Protein AF-A0A7D9LA83-F1 (afdb_monomer)

Solvent-accessible surface area (backbone atoms only — not comparable to full-atom values): 13589 Å² total; per-residue (Å²): 80,42,75,30,63,43,40,65,76,37,97,81,58,60,58,58,93,47,40,78,78,46,32,39,84,40,28,39,37,42,52,58,63,91,78,72,51,67,77,80,53,77,43,28,36,13,56,70,40,69,44,82,45,68,38,54,46,66,49,71,50,39,75,82,77,44,84,85,58,89,52,31,37,54,37,34,37,42,30,26,75,34,57,40,68,34,49,62,70,65,32,64,67,51,48,49,58,88,60,97,76,34,72,48,53,68,69,58,38,68,75,40,44,86,69,35,75,70,45,46,76,75,43,85,69,47,26,67,40,61,41,47,39,71,44,72,33,94,61,39,76,50,31,25,44,58,38,26,34,42,78,40,30,36,51,51,90,85,35,38,80,76,36,69,48,75,45,73,43,82,34,50,30,54,82,80,43,75,45,72,47,81,44,66,25,40,73,37,29,32,67,74,54,79,73,64,56,60,55,54,55,73,74,46,73,65,67,66,64,60,65,67,74,55,89,80,65,89,75,86,74,82,78,76,77,82,79,77,77,84,79,131

Structure (mmCIF, N/CA/C/O backbone):
data_AF-A0A7D9LA83-F1
#
_entry.id   AF-A0A7D9LA83-F1
#
loop_
_atom_site.group_PDB
_atom_site.id
_atom_site.type_symbol
_atom_site.label_atom_id
_atom_site.label_alt_id
_atom_site.label_comp_id
_atom_site.label_asym_id
_atom_site.label_entity_id
_atom_site.label_seq_id
_atom_site.pdbx_PDB_ins_code
_atom_site.Cartn_x
_atom_site.Cartn_y
_atom_site.Cartn_z
_atom_site.occupancy
_atom_site.B_iso_or_equiv
_atom_site.auth_seq_id
_atom_site.auth_comp_id
_atom_site.auth_asym_id
_atom_site.auth_atom_id
_atom_site.pdbx_PDB_model_num
ATOM 1 N N . PRO A 1 1 ? -2.067 -8.041 -10.773 1.00 93.69 1 PRO A N 1
ATOM 2 C CA . PRO A 1 1 ? -2.034 -7.400 -9.431 1.00 93.69 1 PRO A CA 1
ATOM 3 C C . PRO A 1 1 ? -0.966 -8.048 -8.547 1.00 93.69 1 PRO A C 1
ATOM 5 O O . PRO A 1 1 ? -0.610 -9.196 -8.790 1.00 93.69 1 PRO A O 1
ATOM 8 N N . GLN A 1 2 ? -0.420 -7.326 -7.576 1.00 95.12 2 GLN A N 1
ATOM 9 C CA . GLN A 1 2 ? 0.586 -7.814 -6.636 1.00 95.12 2 GLN A CA 1
ATOM 10 C C . GLN A 1 2 ? 0.167 -7.447 -5.215 1.00 95.12 2 GLN A C 1
ATOM 12 O O . GLN A 1 2 ? -0.388 -6.368 -5.011 1.00 95.12 2 GLN A O 1
ATOM 17 N N . ARG A 1 3 ? 0.438 -8.333 -4.254 1.00 95.25 3 ARG A N 1
ATOM 18 C CA . ARG A 1 3 ? 0.142 -8.086 -2.841 1.00 95.25 3 ARG A CA 1
ATOM 19 C C . ARG A 1 3 ? 0.993 -6.934 -2.306 1.00 95.25 3 ARG A C 1
ATOM 21 O O . ARG A 1 3 ? 2.205 -6.921 -2.526 1.00 95.25 3 ARG A O 1
ATOM 28 N N . GLU A 1 4 ? 0.358 -6.023 -1.586 1.00 93.56 4 GLU A N 1
ATOM 29 C CA . GLU A 1 4 ? 0.959 -4.882 -0.902 1.00 93.56 4 GLU A CA 1
ATOM 30 C C . GLU A 1 4 ? 0.238 -4.660 0.431 1.00 93.56 4 GLU A C 1
ATOM 32 O O . GLU A 1 4 ? -0.978 -4.834 0.520 1.00 93.56 4 GLU A O 1
ATOM 37 N N . VAL A 1 5 ? 0.983 -4.272 1.464 1.00 92.50 5 VAL A N 1
ATOM 38 C CA . VAL A 1 5 ? 0.380 -3.810 2.718 1.00 92.50 5 VAL A CA 1
ATOM 39 C C . VAL A 1 5 ? 0.220 -2.299 2.681 1.00 92.50 5 VAL A C 1
ATOM 41 O O . VAL A 1 5 ? 1.163 -1.586 2.336 1.00 92.50 5 VAL A O 1
ATOM 44 N N . VAL A 1 6 ? -0.968 -1.818 3.046 1.00 91.94 6 VAL A N 1
ATOM 45 C CA . VAL A 1 6 ? -1.324 -0.392 3.026 1.00 91.94 6 VAL A CA 1
ATOM 46 C C . VAL A 1 6 ? -1.946 0.046 4.347 1.00 91.94 6 VAL A C 1
ATOM 48 O O . VAL A 1 6 ? -2.556 -0.760 5.051 1.00 91.94 6 VAL A O 1
ATOM 51 N N . SER A 1 7 ? -1.810 1.333 4.670 1.00 91.44 7 SER A N 1
ATOM 52 C CA . SER A 1 7 ? -2.637 1.991 5.687 1.00 91.44 7 SER A CA 1
ATOM 53 C C . SER A 1 7 ? -4.043 2.202 5.141 1.00 91.44 7 SER A C 1
ATOM 55 O O . SER A 1 7 ? -4.201 2.441 3.949 1.00 91.44 7 SER A O 1
ATOM 57 N N . ILE A 1 8 ? -5.069 2.149 5.990 1.00 91.31 8 ILE A N 1
ATOM 58 C CA . ILE A 1 8 ? -6.439 2.490 5.563 1.00 91.31 8 ILE A CA 1
ATOM 59 C C . ILE A 1 8 ? -6.652 4.005 5.400 1.00 91.31 8 ILE A C 1
ATOM 61 O O . ILE A 1 8 ? -7.669 4.416 4.843 1.00 91.31 8 ILE A O 1
ATOM 65 N N . TYR A 1 9 ? -5.733 4.823 5.928 1.00 85.94 9 TYR A N 1
ATOM 66 C CA . TYR A 1 9 ? -5.876 6.279 5.999 1.00 85.94 9 TYR A CA 1
ATOM 67 C C . TYR A 1 9 ? -5.324 6.981 4.753 1.00 85.94 9 TYR A C 1
ATOM 69 O O . TYR A 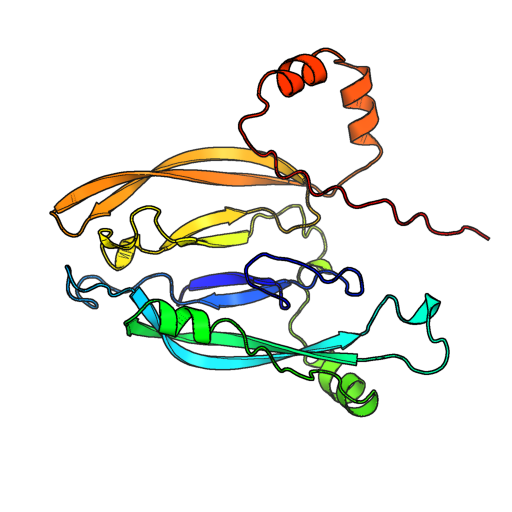1 9 ? -5.998 7.842 4.193 1.00 85.94 9 TYR A O 1
ATOM 77 N N . ASP A 1 10 ? -4.115 6.613 4.321 1.00 83.69 10 ASP A N 1
ATOM 78 C CA . ASP A 1 10 ? -3.462 7.124 3.113 1.00 83.69 10 ASP A CA 1
ATOM 79 C C . ASP A 1 10 ? -2.264 6.252 2.679 1.00 83.69 10 ASP A C 1
ATOM 81 O O . ASP A 1 10 ? -1.839 5.341 3.388 1.00 83.69 10 ASP A O 1
ATOM 85 N N . ASP A 1 11 ? -1.657 6.558 1.527 1.00 74.94 11 ASP A N 1
ATOM 86 C CA . ASP A 1 11 ? -0.465 5.843 1.027 1.00 74.94 11 ASP A CA 1
ATOM 87 C C . ASP A 1 11 ? 0.847 6.163 1.755 1.00 74.94 11 ASP A C 1
ATOM 89 O O . ASP A 1 11 ? 1.859 5.477 1.551 1.00 74.94 11 ASP A O 1
ATOM 93 N N . HIS A 1 12 ? 0.852 7.206 2.581 1.00 73.25 12 HIS A N 1
ATOM 94 C CA . HIS A 1 12 ? 2.022 7.681 3.314 1.00 73.25 12 HIS A CA 1
ATOM 95 C C . HIS A 1 12 ? 2.114 7.082 4.715 1.00 73.25 12 HIS A C 1
ATOM 97 O O . HIS A 1 12 ? 3.082 7.358 5.423 1.00 73.25 12 HIS A O 1
ATOM 103 N N . PHE A 1 13 ? 1.149 6.235 5.085 1.00 66.31 13 PHE A N 1
ATOM 104 C CA . PHE A 1 13 ? 1.031 5.637 6.406 1.00 66.31 13 PHE A CA 1
ATOM 105 C C . PHE A 1 13 ? 0.828 6.697 7.495 1.00 66.31 13 PHE A C 1
ATOM 107 O O . PHE A 1 13 ? 1.096 6.435 8.671 1.00 66.31 13 PHE A O 1
ATOM 114 N N . ALA A 1 14 ? 0.330 7.884 7.129 1.00 70.25 14 ALA A N 1
ATOM 115 C CA . ALA A 1 14 ? -0.026 8.873 8.125 1.00 70.25 14 ALA A CA 1
ATOM 116 C C . ALA A 1 14 ? -1.237 8.336 8.887 1.00 70.25 14 ALA A C 1
ATOM 118 O O . ALA A 1 14 ? -2.292 8.043 8.326 1.00 70.25 14 ALA A O 1
ATOM 119 N N . THR A 1 15 ? -1.056 8.151 10.187 1.00 71.75 15 THR A N 1
ATOM 120 C CA . THR A 1 15 ? -2.153 7.831 11.088 1.00 71.75 15 THR A CA 1
ATOM 121 C C . THR A 1 15 ? -2.589 9.138 11.720 1.00 71.75 15 THR A C 1
ATOM 123 O O . THR A 1 15 ? -1.760 9.866 12.270 1.00 71.75 15 THR A O 1
ATOM 126 N N . LEU A 1 16 ? -3.876 9.468 11.608 1.00 76.38 16 LEU A N 1
ATOM 127 C CA . LEU A 1 16 ? -4.417 10.626 12.312 1.00 76.38 16 LEU A CA 1
ATOM 128 C C . LEU A 1 16 ? -4.166 10.441 13.818 1.00 76.38 16 LEU A C 1
ATOM 130 O O . LEU A 1 16 ? -4.429 9.347 14.312 1.00 76.38 16 LEU A O 1
ATOM 134 N N . PRO A 1 17 ? -3.717 11.471 14.562 1.00 74.62 17 PRO A N 1
ATOM 135 C CA . PRO A 1 17 ? -3.382 11.334 15.986 1.00 74.62 17 PRO A CA 1
ATOM 136 C C . PRO A 1 17 ? -4.509 10.740 16.841 1.00 74.62 17 PRO A C 1
ATOM 138 O O . PRO A 1 17 ? -4.266 10.126 17.871 1.00 74.62 17 PRO A O 1
ATOM 141 N N . SER A 1 18 ? -5.753 10.912 16.393 1.00 74.31 18 SER A N 1
ATOM 142 C CA . SER A 1 18 ? -6.964 10.416 17.035 1.00 74.31 18 SER A CA 1
ATOM 143 C C . SER A 1 18 ? -7.319 8.960 16.723 1.00 74.31 18 SER A C 1
ATOM 145 O O . SER A 1 18 ? -8.371 8.475 17.146 1.00 74.31 18 SER A O 1
ATOM 147 N N . ARG A 1 19 ? -6.511 8.258 15.927 1.00 77.25 19 ARG A N 1
ATOM 148 C CA . ARG A 1 19 ? -6.810 6.912 15.433 1.00 77.25 19 ARG A CA 1
ATOM 149 C C . ARG A 1 19 ? -5.649 5.957 15.710 1.00 77.25 19 ARG A C 1
ATOM 151 O O . ARG A 1 19 ? -4.493 6.361 15.621 1.00 77.25 19 ARG A O 1
ATOM 158 N N . PRO A 1 20 ? -5.923 4.670 15.977 1.00 78.56 20 PRO A N 1
ATOM 159 C CA . PRO A 1 20 ? -4.872 3.665 16.033 1.00 78.56 20 PRO A CA 1
ATOM 160 C C . PRO A 1 20 ? -4.368 3.349 14.612 1.00 78.56 20 PRO A C 1
ATOM 162 O O . PRO A 1 20 ? -5.169 3.362 13.667 1.00 78.56 20 PRO A O 1
ATOM 165 N N . PRO A 1 21 ? -3.081 3.001 14.430 1.00 86.25 21 PRO A N 1
ATOM 166 C CA . PRO A 1 21 ? -2.587 2.511 13.149 1.00 86.25 21 PRO A CA 1
ATOM 167 C C . PRO A 1 21 ? -3.380 1.280 12.690 1.00 86.25 21 PRO A C 1
ATOM 169 O O . PRO A 1 21 ? -3.684 0.376 13.479 1.00 86.25 21 PRO A O 1
ATOM 172 N N . TYR A 1 22 ? -3.741 1.251 11.410 1.00 90.81 22 TYR A N 1
ATOM 173 C CA . TYR A 1 22 ? -4.535 0.170 10.839 1.00 90.81 22 TYR A CA 1
ATOM 174 C C . TYR A 1 22 ? -4.009 -0.172 9.451 1.00 90.81 22 TYR A C 1
ATOM 176 O O . TYR A 1 22 ? -4.157 0.609 8.508 1.00 90.81 22 TYR A O 1
ATOM 184 N N . PHE A 1 23 ? -3.401 -1.353 9.348 1.00 92.06 23 PHE A N 1
ATOM 185 C CA . PHE A 1 23 ? -2.792 -1.851 8.119 1.00 92.06 23 PHE A CA 1
ATOM 186 C C . PHE A 1 23 ? -3.483 -3.122 7.652 1.00 92.06 23 PHE A C 1
ATOM 188 O O . PHE A 1 23 ? -3.820 -3.980 8.469 1.00 92.06 23 PHE A O 1
ATOM 195 N N . ILE A 1 24 ? -3.676 -3.240 6.341 1.00 93.94 24 ILE A N 1
ATOM 196 C CA . ILE A 1 24 ? -4.344 -4.380 5.709 1.00 93.94 24 ILE A CA 1
ATOM 197 C C . ILE A 1 24 ? -3.555 -4.852 4.488 1.00 93.94 24 ILE A C 1
ATOM 199 O O . ILE A 1 24 ? -2.861 -4.065 3.840 1.00 93.94 24 ILE A O 1
ATOM 203 N N . GLU A 1 25 ? -3.677 -6.137 4.159 1.00 94.38 25 GLU A N 1
ATOM 204 C CA . GLU A 1 25 ? -3.188 -6.666 2.886 1.00 94.38 25 GLU A CA 1
ATOM 205 C C . GLU A 1 25 ? -4.194 -6.363 1.769 1.00 94.38 25 GLU A C 1
ATOM 207 O O . GLU A 1 25 ? -5.380 -6.669 1.886 1.00 94.38 25 GLU A O 1
ATOM 212 N N . VAL A 1 26 ? -3.714 -5.795 0.663 1.00 95.62 26 VAL A N 1
ATOM 213 C CA . VAL A 1 26 ? -4.494 -5.577 -0.563 1.00 95.62 26 VAL A CA 1
ATOM 214 C C . VAL A 1 26 ? -3.671 -5.959 -1.788 1.00 95.62 26 VAL A C 1
ATOM 216 O O . VAL A 1 26 ? -2.467 -6.208 -1.714 1.00 95.62 26 VAL A O 1
ATOM 219 N N . TYR A 1 27 ? -4.307 -5.974 -2.952 1.00 96.12 27 TYR A N 1
ATOM 220 C CA . TYR A 1 27 ? -3.635 -6.110 -4.234 1.00 96.12 27 TYR A CA 1
ATOM 221 C C . TYR A 1 27 ? -3.589 -4.770 -4.961 1.00 96.12 27 TYR A C 1
ATOM 223 O O . TYR A 1 27 ? -4.599 -4.082 -5.106 1.00 96.12 27 TYR A O 1
ATOM 231 N N . ARG A 1 28 ? -2.410 -4.414 -5.478 1.00 95.31 28 ARG A N 1
ATOM 232 C CA . ARG A 1 28 ? -2.180 -3.223 -6.305 1.00 95.31 28 ARG A CA 1
ATOM 233 C C . ARG A 1 28 ? -1.620 -3.604 -7.667 1.00 95.31 28 ARG A C 1
ATOM 235 O O . ARG A 1 28 ? -0.967 -4.632 -7.852 1.00 95.31 28 ARG A O 1
ATOM 242 N N . CYS A 1 29 ? -1.871 -2.767 -8.664 1.00 94.00 29 CYS A N 1
ATOM 243 C CA . CYS A 1 29 ? -1.230 -2.914 -9.965 1.00 94.00 29 CYS A CA 1
ATOM 244 C C . CYS A 1 29 ? 0.171 -2.318 -9.883 1.00 94.00 29 CYS A C 1
ATOM 246 O O . CYS A 1 29 ? 0.324 -1.112 -9.722 1.00 94.00 29 CYS A O 1
ATOM 248 N N . ALA A 1 30 ? 1.169 -3.198 -9.939 1.00 91.81 30 ALA A N 1
ATOM 249 C CA . ALA A 1 30 ? 2.585 -2.841 -9.896 1.00 91.81 30 ALA A CA 1
ATOM 250 C C . ALA A 1 30 ? 3.401 -3.483 -11.031 1.00 91.81 30 ALA A C 1
ATOM 252 O O . ALA A 1 30 ? 4.526 -3.076 -11.294 1.00 91.81 30 ALA A O 1
ATOM 253 N N . LYS A 1 31 ? 2.847 -4.488 -11.717 1.00 85.69 31 LYS A N 1
ATOM 254 C CA . LYS A 1 31 ? 3.486 -5.183 -12.839 1.00 85.69 31 LYS A CA 1
ATOM 255 C C . LYS A 1 31 ? 2.456 -5.494 -13.921 1.00 85.69 31 LYS A C 1
ATOM 257 O O . LYS A 1 31 ? 1.278 -5.670 -13.608 1.00 85.69 31 LYS A O 1
ATOM 262 N N . VAL A 1 32 ? 2.946 -5.588 -15.150 1.00 82.00 32 VAL A N 1
ATOM 263 C CA . VAL A 1 32 ? 2.239 -5.968 -16.383 1.00 82.00 32 VAL A CA 1
ATOM 264 C C . VAL A 1 32 ? 3.129 -6.929 -17.171 1.00 82.00 32 VAL A C 1
ATOM 266 O O . VAL A 1 32 ? 4.360 -6.881 -17.046 1.00 82.00 32 VAL A O 1
ATOM 269 N N . GLY A 1 33 ? 2.518 -7.820 -17.944 1.00 74.62 33 GLY A N 1
ATOM 270 C CA . GLY A 1 33 ? 3.208 -8.753 -18.830 1.00 74.62 33 GLY A CA 1
ATOM 271 C C . GLY A 1 33 ? 4.066 -8.042 -19.882 1.00 74.62 33 GLY A C 1
ATOM 272 O O . GLY A 1 33 ? 3.887 -6.856 -20.175 1.00 74.62 33 GLY A O 1
ATOM 273 N N . VAL A 1 34 ? 5.053 -8.759 -20.426 1.00 67.31 34 VAL A N 1
ATOM 274 C CA . VAL A 1 34 ? 5.917 -8.226 -21.494 1.00 67.31 34 VAL A CA 1
ATOM 275 C C . VAL A 1 34 ? 5.044 -7.987 -22.724 1.00 67.31 34 VAL A C 1
ATOM 277 O O . VAL A 1 34 ? 4.291 -8.868 -23.121 1.00 67.31 34 VAL A O 1
ATOM 280 N N . GLY A 1 35 ? 5.118 -6.790 -23.308 1.00 65.94 35 GLY A N 1
ATOM 281 C CA . GLY A 1 35 ? 4.329 -6.428 -24.489 1.00 65.94 35 GLY A CA 1
ATOM 282 C C . GLY A 1 35 ? 2.871 -6.036 -24.216 1.00 65.94 35 GLY A C 1
ATOM 283 O O . GLY A 1 35 ? 2.200 -5.598 -25.145 1.00 65.94 35 GLY A O 1
ATOM 284 N N . GLU A 1 36 ? 2.383 -6.115 -22.969 1.00 73.25 36 GLU A N 1
ATOM 285 C CA . GLU A 1 36 ? 1.021 -5.664 -22.626 1.00 73.25 36 GLU A CA 1
ATOM 286 C C . GLU A 1 36 ? 0.872 -4.143 -22.752 1.00 73.25 36 GLU A C 1
ATOM 288 O O . GLU A 1 36 ? -0.169 -3.645 -23.176 1.00 73.25 36 GLU A O 1
ATOM 293 N N . CYS A 1 37 ? 1.931 -3.399 -22.422 1.00 75.94 37 CYS A N 1
ATOM 294 C CA . CYS A 1 37 ? 1.989 -1.951 -22.585 1.00 75.94 37 CYS A CA 1
ATOM 295 C C . CYS A 1 37 ? 2.997 -1.592 -23.678 1.00 75.94 37 CYS A C 1
ATOM 297 O O . CYS A 1 37 ? 4.135 -2.065 -23.650 1.00 75.94 37 CYS A O 1
ATOM 299 N N . LYS A 1 38 ? 2.607 -0.713 -24.609 1.00 69.56 38 LYS A N 1
ATOM 300 C CA . LYS A 1 38 ? 3.516 -0.224 -25.653 1.00 69.56 38 LYS A CA 1
ATOM 301 C C . LYS A 1 38 ? 4.655 0.599 -25.023 1.00 69.56 38 LYS A C 1
ATOM 303 O O . LYS A 1 38 ? 4.364 1.573 -24.320 1.00 69.56 38 LYS A O 1
ATOM 308 N N . PRO A 1 39 ? 5.931 0.250 -25.275 1.00 61.31 39 PRO A N 1
ATOM 309 C CA . PRO A 1 39 ? 7.072 1.069 -24.870 1.00 61.31 39 PRO A CA 1
ATOM 310 C C . PRO A 1 39 ? 6.946 2.498 -25.420 1.00 61.31 39 PRO A C 1
ATOM 312 O O . PRO A 1 39 ? 6.414 2.707 -26.508 1.00 61.31 39 PRO A O 1
ATOM 315 N N . GLY A 1 40 ? 7.399 3.495 -24.657 1.00 60.78 40 GLY A N 1
ATOM 316 C CA . GLY A 1 40 ? 7.419 4.905 -25.080 1.00 60.78 40 GLY A CA 1
ATOM 317 C C . GLY A 1 40 ? 6.115 5.686 -24.875 1.00 60.78 40 GLY A C 1
ATOM 318 O O . GLY A 1 40 ? 6.125 6.911 -24.936 1.00 60.78 40 GLY A O 1
ATOM 319 N N . GLN A 1 41 ? 5.002 5.024 -24.553 1.00 64.88 41 GLN A N 1
ATOM 320 C CA . GLN A 1 41 ? 3.819 5.707 -24.027 1.00 64.88 41 GLN A CA 1
AT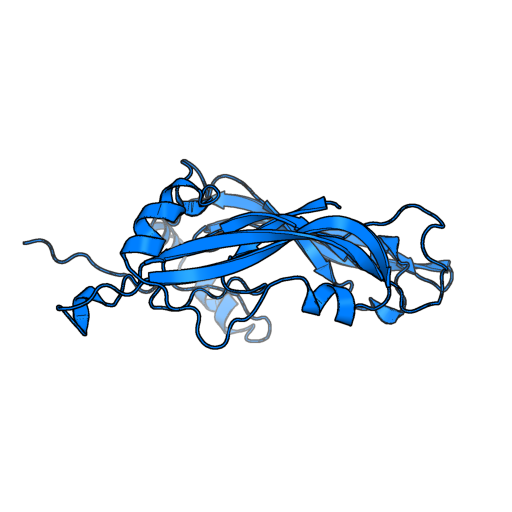OM 321 C C . GLN A 1 41 ? 3.983 5.837 -22.507 1.00 64.88 41 GLN A C 1
ATOM 323 O O . GLN A 1 41 ? 4.424 4.875 -21.875 1.00 64.88 41 GLN A O 1
ATOM 328 N N . HIS A 1 42 ? 3.641 6.987 -21.907 1.00 73.62 42 HIS A N 1
ATOM 329 C CA . HIS A 1 42 ? 3.606 7.216 -20.448 1.00 73.62 42 HIS A CA 1
ATOM 330 C C . HIS A 1 42 ? 2.554 6.318 -19.762 1.00 73.62 42 HIS A C 1
ATOM 332 O O . HIS A 1 42 ? 1.562 6.778 -19.202 1.00 73.62 42 HIS A O 1
ATOM 338 N N . THR A 1 43 ? 2.758 5.010 -19.856 1.00 86.69 43 THR A N 1
ATOM 339 C CA . THR A 1 43 ? 1.837 3.954 -19.472 1.00 86.69 43 THR A CA 1
ATOM 340 C C . THR A 1 43 ? 2.355 3.259 -18.230 1.00 86.69 43 THR A C 1
ATOM 342 O O . THR A 1 43 ? 3.552 3.012 -18.058 1.00 86.69 43 THR A O 1
ATOM 345 N N . TYR A 1 44 ? 1.415 2.971 -17.346 1.00 90.81 44 TYR A N 1
ATOM 346 C CA . TYR A 1 44 ? 1.633 2.404 -16.033 1.00 90.81 44 TYR A CA 1
ATOM 347 C C . TYR A 1 44 ? 0.730 1.181 -15.878 1.00 90.81 44 TYR A C 1
ATOM 349 O O . TYR A 1 44 ? -0.367 1.156 -16.447 1.00 90.81 44 TYR A O 1
ATOM 357 N N . PRO A 1 45 ? 1.144 0.189 -15.075 1.00 91.44 45 PRO A N 1
ATOM 358 C CA . PRO A 1 45 ? 0.227 -0.783 -14.498 1.00 91.44 45 PRO A CA 1
ATOM 359 C C . PRO A 1 45 ? -0.856 -0.061 -13.685 1.00 91.44 45 PRO A C 1
ATOM 361 O O . PRO A 1 45 ? -0.592 0.450 -12.598 1.00 91.44 45 PRO A O 1
ATOM 364 N N . VAL A 1 46 ? -2.085 -0.025 -14.189 1.00 92.25 46 VAL A N 1
ATOM 365 C CA . VAL A 1 46 ? -3.235 0.596 -13.514 1.00 92.25 46 VAL A CA 1
ATOM 366 C C . VAL A 1 46 ? -4.349 -0.432 -13.310 1.00 92.25 46 VAL A C 1
ATOM 368 O O . VAL A 1 46 ? -4.392 -1.426 -14.036 1.00 92.25 46 VAL A O 1
ATOM 371 N N . PRO A 1 47 ? -5.245 -0.265 -12.323 1.00 93.62 47 PRO A N 1
ATOM 372 C CA . PRO A 1 47 ? -6.381 -1.172 -12.180 1.00 93.62 47 PRO A CA 1
ATOM 373 C C . PRO A 1 47 ? -7.295 -1.112 -13.407 1.00 93.62 47 PRO A C 1
ATOM 375 O O . PRO A 1 47 ? -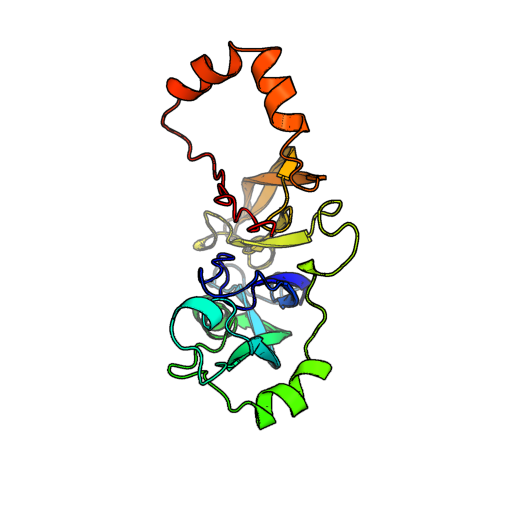7.613 -0.034 -13.881 1.00 93.62 47 PRO A O 1
ATOM 378 N N . ASN A 1 48 ? -7.764 -2.253 -13.901 1.00 92.38 48 ASN A N 1
ATOM 379 C CA . ASN A 1 48 ? -8.896 -2.302 -14.834 1.00 92.38 48 ASN A CA 1
ATOM 380 C C . ASN A 1 48 ? -10.209 -2.471 -14.058 1.00 92.38 48 ASN A C 1
ATOM 382 O O . ASN A 1 48 ? -11.183 -1.757 -14.280 1.00 92.38 48 ASN A O 1
ATOM 386 N N . LYS A 1 49 ? -10.194 -3.384 -13.082 1.00 94.06 49 LYS A N 1
ATOM 387 C CA . LYS A 1 49 ? -11.278 -3.604 -12.124 1.00 94.06 49 LYS A CA 1
ATOM 388 C C . LYS A 1 49 ? -10.758 -3.446 -10.699 1.00 94.06 49 LYS A C 1
ATOM 390 O O . LYS A 1 49 ? -9.619 -3.818 -10.399 1.00 94.06 49 LYS A O 1
ATOM 395 N N . THR A 1 50 ? -11.612 -2.904 -9.841 1.00 95.69 50 THR A N 1
ATOM 396 C CA . THR A 1 50 ? -11.364 -2.713 -8.411 1.00 95.69 50 THR A CA 1
ATOM 397 C C . THR A 1 50 ? -12.560 -3.191 -7.609 1.00 95.69 50 THR A C 1
ATOM 399 O O . THR A 1 50 ? -13.694 -3.008 -8.044 1.00 95.69 50 THR A O 1
ATOM 402 N N . GLU A 1 51 ? -12.304 -3.721 -6.424 1.00 95.88 51 GLU A N 1
ATOM 403 C CA . GLU A 1 51 ? -13.309 -3.971 -5.392 1.00 95.88 51 GLU A CA 1
ATOM 404 C C . GLU A 1 51 ? -13.126 -2.965 -4.255 1.00 95.88 51 GLU A C 1
ATOM 406 O O . GLU A 1 51 ? -11.999 -2.579 -3.942 1.00 95.88 51 GLU A O 1
ATOM 411 N N . GLU A 1 52 ? -14.224 -2.506 -3.659 1.00 95.50 52 GLU A N 1
ATOM 412 C CA . GLU A 1 52 ? -14.182 -1.646 -2.473 1.00 95.50 52 GLU A CA 1
ATOM 413 C C . GLU A 1 52 ? -14.080 -2.522 -1.221 1.00 95.50 52 GLU A C 1
ATOM 415 O O . GLU A 1 52 ? -14.932 -3.376 -0.986 1.00 95.50 52 GLU A O 1
ATOM 420 N N . ILE A 1 53 ? -13.047 -2.298 -0.409 1.00 95.81 53 ILE A N 1
ATOM 421 C CA . ILE A 1 53 ? -12.968 -2.830 0.950 1.00 95.81 53 ILE A CA 1
ATOM 422 C C . ILE A 1 53 ? -13.401 -1.711 1.884 1.00 95.81 53 ILE A C 1
ATOM 424 O O . ILE A 1 53 ? -12.733 -0.680 1.977 1.00 95.81 53 ILE A O 1
ATOM 428 N N . GLU A 1 54 ? -14.524 -1.919 2.561 1.00 95.19 54 GLU A N 1
ATOM 429 C CA . GLU A 1 54 ? -15.022 -1.010 3.584 1.00 95.19 54 GLU A CA 1
ATOM 430 C C . GLU A 1 54 ? -14.463 -1.399 4.955 1.00 95.19 54 GLU A C 1
ATOM 432 O O . GLU A 1 54 ? -14.526 -2.563 5.349 1.00 95.19 54 GLU A O 1
ATOM 437 N N . ILE A 1 55 ? -13.920 -0.422 5.681 1.00 95.12 55 ILE A N 1
ATOM 438 C CA . ILE A 1 55 ? -13.383 -0.598 7.031 1.00 95.12 55 ILE A CA 1
ATOM 439 C C . ILE A 1 55 ? -14.007 0.445 7.951 1.00 95.12 55 ILE A C 1
ATOM 441 O O . ILE A 1 55 ? -13.975 1.636 7.648 1.00 95.12 55 ILE A O 1
ATOM 445 N N . VAL A 1 56 ? -14.536 0.017 9.096 1.00 93.75 56 VAL A N 1
ATOM 446 C CA . VAL A 1 56 ? -15.075 0.919 10.126 1.00 93.75 56 VAL A CA 1
ATOM 447 C C . VAL A 1 56 ? -14.206 0.910 11.385 1.00 93.75 56 VAL A C 1
ATOM 449 O O . VAL A 1 56 ? -13.853 -0.153 11.893 1.00 93.75 56 VAL A O 1
ATOM 452 N N . VAL A 1 57 ? -13.845 2.082 11.908 1.00 91.31 57 VAL A N 1
ATOM 453 C CA . VAL A 1 57 ? -12.950 2.230 13.072 1.00 91.31 57 VAL A CA 1
ATOM 454 C C . VAL A 1 57 ? -13.486 3.256 14.077 1.00 91.31 57 VAL A C 1
ATOM 456 O O . VAL A 1 57 ? -14.109 4.237 13.664 1.00 91.31 57 VAL A O 1
ATOM 459 N N . PRO A 1 58 ? -13.246 3.064 15.386 1.00 89.06 58 PRO A N 1
ATOM 460 C CA . PRO A 1 58 ? -13.613 4.044 16.404 1.00 89.06 58 PRO A CA 1
ATOM 461 C C . PRO A 1 58 ? -12.603 5.201 16.486 1.00 89.06 58 PRO A C 1
ATOM 463 O O . PRO A 1 58 ? -11.437 5.061 16.106 1.00 89.06 58 PRO A O 1
ATOM 466 N N . ASP A 1 59 ? -13.043 6.336 17.028 1.00 84.94 59 ASP A N 1
ATOM 467 C CA . ASP A 1 59 ? -12.172 7.419 17.497 1.00 84.94 59 ASP A CA 1
ATOM 468 C C . ASP A 1 59 ? -11.611 7.112 18.889 1.00 84.94 59 ASP A C 1
ATOM 470 O O . ASP A 1 59 ? -12.375 6.968 19.842 1.00 84.94 59 ASP A O 1
ATOM 474 N N . THR A 1 60 ? -10.285 7.027 19.030 1.00 75.50 60 THR A N 1
ATOM 475 C CA . THR A 1 60 ? -9.650 6.688 20.315 1.00 75.50 60 THR A CA 1
ATOM 476 C C . THR A 1 60 ? -9.402 7.894 21.217 1.00 75.50 60 THR A C 1
ATOM 478 O O . THR A 1 60 ? -9.184 7.703 22.407 1.00 75.50 60 THR A O 1
ATOM 481 N N . THR A 1 61 ? -9.471 9.124 20.698 1.00 66.12 61 THR A N 1
ATOM 482 C CA . THR A 1 61 ? -9.264 10.363 21.483 1.00 66.12 61 THR A CA 1
ATOM 483 C C . THR A 1 61 ? -10.551 10.986 22.004 1.00 66.12 61 THR A C 1
ATOM 485 O O . THR A 1 61 ? -10.517 11.946 22.772 1.00 66.12 61 THR A O 1
ATOM 488 N N . ASN A 1 62 ? -11.707 10.446 21.614 1.00 56.69 62 ASN A N 1
ATOM 489 C CA . ASN A 1 62 ? -12.989 11.015 22.018 1.00 56.69 62 ASN A CA 1
ATOM 490 C C . ASN A 1 62 ? -13.317 10.793 23.504 1.00 56.69 62 ASN A C 1
ATOM 492 O O . ASN A 1 62 ? -14.176 11.487 24.042 1.00 56.69 62 ASN A O 1
ATOM 496 N N . LYS A 1 63 ? -12.596 9.890 24.186 1.00 53.31 63 LYS A N 1
ATOM 497 C CA . LYS A 1 63 ? -12.710 9.702 25.640 1.00 53.31 63 LYS A CA 1
ATOM 498 C C . LYS A 1 63 ? -12.309 10.952 26.434 1.00 53.31 63 LYS A C 1
ATOM 500 O O . LYS A 1 63 ? -12.891 11.188 27.487 1.00 53.31 63 LYS A O 1
ATOM 505 N N . ASP A 1 64 ? -11.401 11.773 25.900 1.00 52.97 64 ASP A N 1
ATOM 506 C CA . ASP A 1 64 ? -10.813 12.903 26.633 1.00 52.97 64 ASP A CA 1
ATOM 507 C C . ASP A 1 64 ? -11.487 14.254 26.340 1.00 52.97 64 ASP A C 1
ATOM 509 O O . ASP A 1 64 ? -11.282 15.219 27.075 1.00 52.97 64 ASP A O 1
ATOM 513 N N . ARG A 1 65 ? -12.281 14.359 25.262 1.00 50.12 65 ARG A N 1
ATOM 514 C CA . ARG A 1 65 ? -12.845 15.643 24.795 1.00 50.12 65 ARG A CA 1
ATOM 515 C C . ARG A 1 65 ? -14.366 15.740 24.803 1.00 50.12 65 ARG A C 1
ATOM 517 O O . ARG A 1 65 ? -14.868 16.847 24.963 1.00 50.12 65 ARG A O 1
ATOM 524 N N . ASP A 1 66 ? -15.092 14.638 24.617 1.00 53.41 66 ASP A N 1
ATOM 525 C CA . ASP A 1 66 ? -16.550 14.677 24.452 1.00 53.41 66 ASP A CA 1
ATOM 526 C C . ASP A 1 66 ? -17.166 13.368 24.975 1.00 53.41 66 ASP A C 1
ATOM 528 O O . ASP A 1 66 ? -17.477 12.438 24.232 1.00 53.41 66 ASP A O 1
ATOM 532 N N . SER A 1 67 ? -17.301 13.269 26.301 1.00 53.97 67 SER A N 1
ATOM 533 C CA . SER A 1 67 ? -17.635 12.034 27.035 1.00 53.97 67 SER A CA 1
ATOM 534 C C . SER A 1 67 ? -19.021 11.440 26.751 1.00 53.97 67 SER A C 1
ATOM 536 O O . SER A 1 67 ? -19.403 10.453 27.378 1.00 53.97 67 SER A O 1
ATOM 538 N N . ARG A 1 68 ? -19.804 12.037 25.845 1.00 57.34 68 ARG A N 1
ATOM 539 C CA . ARG A 1 68 ? -21.206 11.664 25.623 1.00 57.34 68 ARG A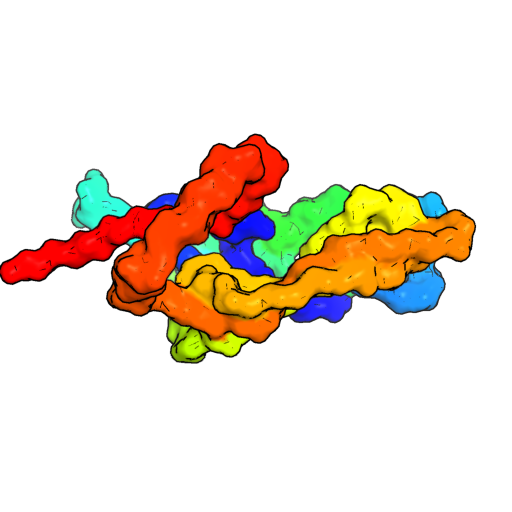 CA 1
ATOM 540 C C . ARG A 1 68 ? -21.461 10.876 24.345 1.00 57.34 68 ARG A C 1
ATOM 542 O O . ARG A 1 68 ? -22.463 10.178 24.320 1.00 57.34 68 ARG A O 1
ATOM 549 N N . ASN A 1 69 ? -20.591 10.938 23.331 1.00 65.88 69 ASN A N 1
ATOM 550 C CA . ASN A 1 69 ? -20.827 10.253 22.054 1.00 65.88 69 ASN A CA 1
ATOM 551 C C . ASN A 1 69 ? -19.532 9.673 21.475 1.00 65.88 69 ASN A C 1
ATOM 553 O O . ASN A 1 69 ? -18.681 10.415 20.988 1.00 65.88 69 ASN A O 1
ATOM 557 N N . GLU A 1 70 ? -19.385 8.349 21.473 1.00 79.81 70 GLU A N 1
ATOM 558 C CA . GLU A 1 70 ? -18.342 7.687 20.684 1.00 79.81 70 GLU A CA 1
ATOM 559 C C . GLU A 1 70 ? -18.562 7.981 19.191 1.00 79.81 70 GLU A C 1
ATOM 561 O O . GLU A 1 70 ? -19.678 7.871 18.682 1.00 79.81 70 GLU A O 1
ATOM 566 N N . LYS A 1 71 ? -17.498 8.380 18.484 1.00 87.50 71 LYS A N 1
ATOM 567 C CA . LYS A 1 71 ? -17.545 8.638 17.039 1.00 87.50 71 LYS A CA 1
ATOM 568 C C . LYS A 1 71 ? -16.917 7.480 16.284 1.00 87.50 71 LYS A C 1
ATOM 570 O O . LYS A 1 71 ? -15.871 6.958 16.678 1.00 87.50 71 LYS A O 1
ATOM 575 N N . PHE A 1 72 ? -17.529 7.123 15.161 1.00 89.75 72 PHE A N 1
ATOM 576 C CA . PHE A 1 72 ? -17.106 6.011 14.319 1.00 89.75 72 PHE A CA 1
ATOM 577 C C . PHE A 1 72 ? -16.911 6.490 12.894 1.00 89.75 72 PHE A C 1
ATOM 579 O O . PHE A 1 72 ? -17.664 7.322 12.400 1.00 89.75 72 PHE A O 1
ATOM 586 N N . TYR A 1 73 ? -15.901 5.949 12.226 1.00 91.25 73 TYR A N 1
ATOM 587 C CA . TYR A 1 73 ? -15.480 6.416 10.915 1.00 91.25 73 TYR A CA 1
ATOM 588 C C . TYR A 1 73 ? -15.371 5.257 9.949 1.00 91.25 73 TYR A C 1
ATOM 590 O O . TYR A 1 73 ? -14.884 4.184 10.301 1.00 91.25 73 TYR A O 1
ATOM 598 N N . LYS A 1 74 ? -15.788 5.503 8.715 1.00 92.62 74 LYS A N 1
ATOM 599 C CA . LYS A 1 74 ? -15.659 4.595 7.590 1.00 92.62 74 LYS A CA 1
ATOM 600 C C . LYS A 1 74 ? -14.474 4.989 6.711 1.00 92.62 74 LYS A C 1
ATOM 602 O O . LYS A 1 74 ? -14.293 6.150 6.370 1.00 92.62 74 LYS A O 1
ATOM 607 N N . TYR A 1 75 ? -13.709 4.011 6.265 1.00 92.62 75 TYR A N 1
ATOM 608 C CA . TYR A 1 75 ? -12.678 4.159 5.250 1.00 92.62 75 TYR A CA 1
ATOM 609 C C . TYR A 1 75 ? -12.938 3.158 4.136 1.00 92.62 75 TYR A C 1
ATOM 611 O O . TYR A 1 75 ? -13.468 2.073 4.373 1.00 92.62 75 TYR A O 1
ATOM 619 N N . VAL A 1 76 ? -12.589 3.539 2.911 1.00 93.62 76 VAL A N 1
ATOM 620 C CA . VAL A 1 76 ? -12.714 2.661 1.751 1.00 93.62 76 VAL A CA 1
ATOM 621 C C . VAL A 1 76 ? -11.376 2.611 1.033 1.00 93.62 76 VAL A C 1
ATOM 623 O O . VAL A 1 76 ? -10.871 3.626 0.541 1.00 93.62 76 VAL A O 1
ATOM 626 N N . VAL A 1 77 ? -10.825 1.404 0.975 1.00 94.69 77 VAL A N 1
ATOM 627 C CA . VAL A 1 77 ? -9.587 1.080 0.269 1.00 94.69 77 VAL A CA 1
ATOM 628 C C . VAL A 1 77 ? -9.957 0.265 -0.961 1.00 94.69 77 VAL A C 1
ATOM 630 O O . VAL A 1 77 ? -10.727 -0.689 -0.873 1.00 94.69 77 VAL A O 1
ATOM 633 N N . TYR A 1 78 ? -9.418 0.620 -2.123 1.00 95.50 78 TYR A N 1
ATOM 634 C CA . TYR A 1 78 ? -9.673 -0.150 -3.339 1.00 95.50 78 TYR A CA 1
ATOM 635 C C . TYR A 1 78 ? -8.707 -1.332 -3.452 1.00 95.50 78 TYR A C 1
ATOM 637 O O . TYR A 1 78 ? -7.494 -1.158 -3.427 1.00 95.50 78 TYR A O 1
ATOM 645 N N . ASN A 1 79 ? -9.227 -2.534 -3.658 1.00 96.50 79 ASN A N 1
ATOM 646 C CA . ASN A 1 79 ? -8.449 -3.725 -3.979 1.00 96.50 79 ASN A CA 1
ATOM 647 C C . ASN A 1 79 ? -8.424 -3.938 -5.498 1.00 96.50 79 ASN A C 1
ATOM 649 O O . ASN A 1 79 ? -9.474 -4.012 -6.133 1.00 96.50 79 ASN A O 1
ATOM 653 N N . HIS A 1 80 ? -7.246 -4.015 -6.117 1.00 95.62 80 HIS A N 1
ATOM 654 C CA . HIS A 1 80 ? -7.137 -4.141 -7.573 1.00 95.62 80 HIS A CA 1
ATOM 655 C C . HIS A 1 80 ? -7.257 -5.613 -7.976 1.00 95.62 80 HIS A C 1
ATOM 657 O O . HIS A 1 80 ? -6.337 -6.399 -7.748 1.00 95.62 80 HIS A O 1
ATOM 663 N N . THR A 1 81 ? -8.350 -5.983 -8.641 1.00 95.06 81 THR A N 1
ATOM 664 C CA . THR A 1 81 ? -8.611 -7.378 -9.034 1.00 95.06 81 THR A CA 1
ATOM 665 C C . THR A 1 81 ? -8.026 -7.728 -10.397 1.00 95.06 81 THR A C 1
ATOM 667 O O . THR A 1 81 ? -7.578 -8.849 -10.619 1.00 95.06 81 THR A O 1
ATOM 670 N N . THR A 1 82 ? -7.942 -6.759 -11.311 1.00 93.88 82 THR A N 1
ATOM 671 C CA . THR A 1 82 ? -7.286 -6.919 -12.621 1.00 93.88 82 THR A CA 1
ATOM 672 C C . THR A 1 82 ? -6.514 -5.656 -12.988 1.00 93.88 82 THR A C 1
ATOM 674 O O . THR A 1 82 ? -6.850 -4.569 -12.517 1.00 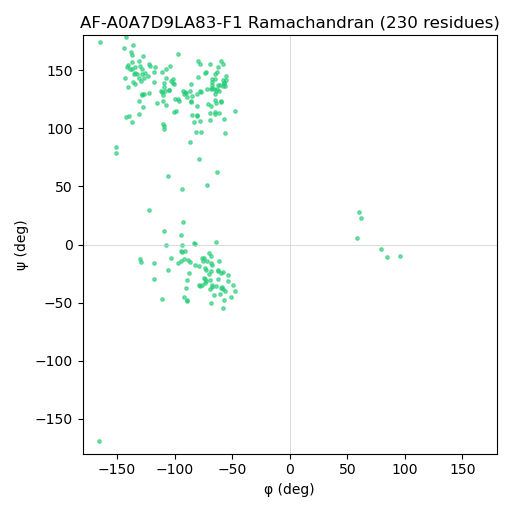93.88 82 THR A O 1
ATOM 677 N N . CYS A 1 83 ? -5.476 -5.787 -13.817 1.00 91.94 83 CYS A N 1
ATOM 678 C CA . CYS A 1 83 ? -4.637 -4.668 -14.251 1.00 91.94 83 CYS A CA 1
ATOM 679 C C . CYS A 1 83 ? -4.727 -4.463 -15.764 1.00 91.94 83 CYS A C 1
ATOM 681 O O . CYS A 1 83 ? -4.994 -5.403 -16.504 1.00 91.94 83 CYS A O 1
ATOM 683 N N . THR A 1 84 ? -4.500 -3.231 -16.197 1.00 90.62 84 THR A N 1
ATOM 684 C CA . THR A 1 84 ? -4.347 -2.822 -17.594 1.00 90.62 84 THR A CA 1
ATOM 685 C C . THR A 1 84 ? -3.262 -1.746 -17.683 1.00 90.62 84 THR A C 1
ATOM 687 O O . THR A 1 84 ? -2.686 -1.340 -16.669 1.00 90.62 84 THR A O 1
ATOM 690 N N . CYS A 1 85 ? -2.980 -1.279 -18.891 1.00 89.69 85 CYS A N 1
ATOM 691 C CA . CYS A 1 85 ? -2.068 -0.180 -19.158 1.00 89.69 85 CYS A CA 1
ATOM 692 C C . CYS A 1 85 ? -2.841 1.138 -19.204 1.00 89.69 85 CYS A C 1
ATOM 694 O O . CYS A 1 85 ? -3.839 1.257 -19.912 1.00 89.69 85 CYS A O 1
ATOM 696 N N . GLY A 1 86 ? -2.379 2.147 -18.471 1.00 89.69 86 GLY A N 1
ATOM 6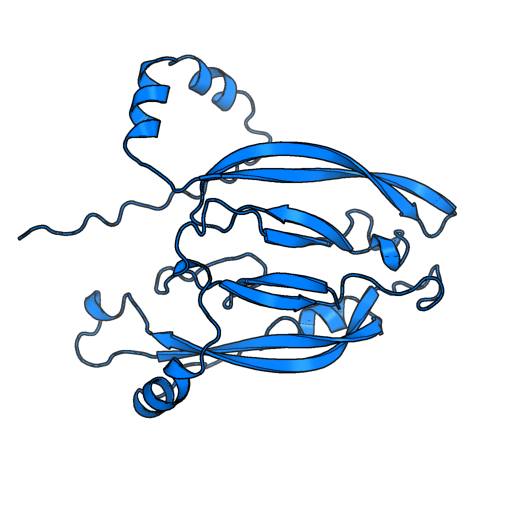97 C CA . GLY A 1 86 ? -3.033 3.454 -18.461 1.00 89.69 86 GLY A CA 1
ATOM 698 C C . GLY A 1 86 ? -2.182 4.552 -17.843 1.00 89.69 86 GLY A C 1
ATOM 699 O O . GLY A 1 86 ? -0.991 4.372 -17.606 1.00 89.69 86 GLY A O 1
ATOM 700 N N . ASN A 1 87 ? -2.794 5.705 -17.590 1.00 89.12 87 ASN A N 1
ATOM 701 C CA . ASN A 1 87 ? -2.118 6.860 -16.999 1.00 89.12 87 ASN A CA 1
ATOM 702 C C . ASN A 1 87 ? -1.969 6.727 -15.479 1.00 89.12 87 ASN A C 1
ATOM 704 O O . ASN A 1 87 ? -2.902 6.293 -14.807 1.00 89.12 87 ASN A O 1
ATOM 708 N N . LEU A 1 88 ? -0.853 7.213 -14.924 1.00 88.50 88 LEU A N 1
ATOM 709 C CA . LEU A 1 88 ? -0.570 7.190 -13.480 1.00 88.50 88 LEU A CA 1
ATOM 710 C C . LEU A 1 88 ? -1.716 7.769 -12.635 1.00 88.50 88 LEU A C 1
ATOM 712 O O . LEU A 1 88 ? -2.168 7.124 -11.695 1.00 88.50 88 LEU A O 1
ATOM 716 N N . LYS A 1 89 ? -2.274 8.917 -13.048 1.00 88.81 89 LYS A N 1
ATOM 717 C CA . LYS A 1 89 ? -3.410 9.570 -12.371 1.00 88.81 89 LYS A CA 1
ATOM 718 C C . LYS A 1 89 ? -4.612 8.637 -12.168 1.00 88.81 89 LYS A C 1
ATOM 720 O O . LYS A 1 89 ? -5.344 8.789 -11.198 1.00 88.81 89 LYS A O 1
ATOM 725 N N . TYR A 1 90 ? -4.819 7.679 -13.074 1.00 85.06 90 TYR A N 1
ATOM 726 C CA . TYR A 1 90 ? -5.903 6.702 -12.970 1.00 85.06 90 TYR A CA 1
ATOM 727 C C . TYR A 1 90 ? -5.653 5.655 -11.878 1.00 85.06 90 TYR A C 1
ATOM 729 O O . TYR A 1 90 ? -6.598 5.159 -11.270 1.00 85.06 90 TYR A O 1
ATOM 737 N N . ARG A 1 91 ? -4.387 5.311 -11.615 1.00 85.00 91 ARG A N 1
ATOM 738 C CA . ARG A 1 91 ? -4.034 4.484 -10.460 1.00 85.00 91 ARG A CA 1
ATOM 739 C C . ARG A 1 91 ? -4.283 5.260 -9.178 1.00 85.00 91 ARG A C 1
ATOM 741 O O . ARG A 1 91 ? -4.969 4.740 -8.310 1.00 85.00 91 ARG A O 1
ATOM 748 N N . ASP A 1 92 ? -3.769 6.484 -9.092 1.00 83.56 92 ASP A N 1
ATOM 749 C CA . ASP A 1 92 ? -3.792 7.275 -7.857 1.00 83.56 92 ASP A CA 1
ATOM 750 C C . ASP A 1 92 ? -5.220 7.613 -7.409 1.00 83.56 92 ASP A C 1
ATOM 752 O O . ASP A 1 92 ? -5.538 7.537 -6.224 1.00 83.56 92 ASP A O 1
ATOM 756 N N . SER A 1 93 ? -6.132 7.865 -8.356 1.00 82.50 93 SER A N 1
ATOM 757 C CA . SER A 1 93 ? -7.556 8.071 -8.058 1.00 82.50 93 SER A CA 1
ATOM 758 C C . SER A 1 93 ? -8.305 6.809 -7.610 1.00 82.50 93 SER A C 1
ATOM 760 O O . SER A 1 93 ? -9.467 6.896 -7.214 1.00 82.50 93 SER A O 1
ATOM 762 N N . ARG A 1 94 ? -7.667 5.636 -7.675 1.00 85.75 94 ARG A N 1
ATOM 763 C CA . ARG A 1 94 ? -8.223 4.340 -7.267 1.00 85.75 94 ARG A CA 1
ATOM 764 C C . ARG A 1 94 ? -7.380 3.662 -6.192 1.00 85.75 94 ARG A C 1
ATOM 766 O O . ARG A 1 94 ? -7.363 2.437 -6.113 1.00 85.75 94 ARG A O 1
ATOM 773 N N . LEU A 1 95 ? -6.697 4.441 -5.351 1.00 86.69 95 LEU A N 1
ATOM 774 C CA . LEU A 1 95 ? -6.011 3.906 -4.171 1.00 86.69 95 LEU A CA 1
ATOM 775 C C . LEU A 1 95 ? -6.932 3.884 -2.950 1.00 86.69 95 LEU A C 1
ATOM 777 O O . LEU A 1 95 ? -7.122 2.824 -2.340 1.00 86.69 95 LEU A O 1
ATOM 781 N N . TYR A 1 96 ? -7.593 5.014 -2.702 1.00 86.56 96 TYR A N 1
ATOM 782 C CA . TYR A 1 96 ? -8.578 5.225 -1.640 1.00 86.56 96 TYR A CA 1
ATOM 783 C C . TYR A 1 96 ? -9.771 6.001 -2.175 1.00 86.56 96 TYR A C 1
ATOM 785 O O . TYR A 1 96 ? -9.693 6.669 -3.208 1.00 86.56 96 TYR A O 1
ATOM 793 N N . LYS A 1 97 ? -10.866 5.963 -1.425 1.00 82.38 97 LYS A N 1
ATOM 794 C CA . LYS A 1 97 ? -12.003 6.860 -1.615 1.00 82.38 97 LYS A CA 1
ATOM 795 C C . LYS A 1 97 ? -12.031 7.843 -0.450 1.00 82.38 97 LYS A C 1
ATOM 797 O O . LYS A 1 97 ? -12.457 7.500 0.651 1.00 82.38 97 LYS A O 1
ATOM 802 N N . THR A 1 98 ? -11.563 9.063 -0.691 1.00 66.94 98 THR A N 1
ATOM 803 C CA . THR A 1 98 ? -11.592 10.137 0.310 1.00 66.94 98 THR A CA 1
ATOM 804 C C . THR A 1 98 ? -13.008 10.696 0.406 1.00 66.94 98 THR A C 1
ATOM 806 O O . THR A 1 98 ? -13.418 11.514 -0.414 1.00 66.94 98 THR A O 1
ATOM 809 N N . ILE A 1 99 ? -13.785 10.223 1.379 1.00 71.38 99 ILE A N 1
ATOM 810 C CA . ILE A 1 99 ? -15.145 10.715 1.623 1.00 71.38 99 ILE A CA 1
ATOM 811 C C . ILE A 1 99 ? -15.052 11.951 2.529 1.00 71.38 99 ILE A C 1
ATOM 813 O O . ILE A 1 99 ? -14.511 11.868 3.626 1.00 71.38 99 ILE A O 1
ATOM 817 N N . THR A 1 100 ? -15.585 13.093 2.079 1.00 68.19 100 THR A N 1
ATOM 818 C CA . THR A 1 100 ? -15.519 14.391 2.787 1.00 68.19 100 THR A CA 1
ATOM 819 C C . THR A 1 100 ? -16.220 14.382 4.153 1.00 68.19 100 THR A C 1
ATOM 821 O O . THR A 1 100 ? -15.875 15.173 5.022 1.00 68.19 100 THR A O 1
ATOM 824 N N . ASN A 1 101 ? -17.169 13.466 4.363 1.00 78.31 101 ASN A N 1
ATOM 825 C CA . ASN A 1 101 ? -17.723 13.133 5.671 1.00 78.31 101 ASN A CA 1
ATOM 826 C C . ASN A 1 101 ? -17.853 11.614 5.780 1.00 78.31 101 ASN A C 1
ATOM 828 O O . ASN A 1 101 ? -18.714 11.007 5.142 1.00 78.31 101 ASN A O 1
ATOM 832 N N . ASN A 1 102 ? -16.963 11.006 6.550 1.00 88.19 102 ASN A N 1
ATOM 833 C CA . ASN A 1 102 ? -16.892 9.565 6.700 1.00 88.19 102 ASN A CA 1
ATOM 834 C C . ASN A 1 102 ? -17.357 9.075 8.076 1.00 88.19 102 ASN A C 1
ATOM 836 O O . ASN A 1 102 ? -17.142 7.909 8.399 1.00 88.19 102 ASN A O 1
ATOM 840 N N . GLU A 1 103 ? -17.987 9.936 8.876 1.00 90.81 103 GLU A N 1
ATOM 841 C CA . GLU A 1 103 ? -18.594 9.539 10.143 1.00 90.81 103 GLU A CA 1
ATOM 842 C C . GLU A 1 103 ? -19.798 8.612 9.899 1.00 90.81 103 GLU A C 1
ATOM 844 O O . GLU A 1 103 ? -20.573 8.796 8.957 1.00 90.81 103 GLU A O 1
ATOM 849 N N . VAL A 1 104 ? -19.943 7.584 10.732 1.00 92.44 104 VAL A N 1
ATOM 850 C CA . VAL A 1 104 ? -21.039 6.610 10.676 1.00 92.44 104 VAL A CA 1
ATOM 851 C C . VAL A 1 104 ? -21.662 6.427 12.054 1.00 92.44 104 VAL A C 1
ATOM 853 O O . VAL A 1 104 ? -21.033 6.680 13.079 1.00 92.44 104 VAL A O 1
ATOM 856 N N . SER A 1 105 ? -22.909 5.955 12.086 1.00 92.88 105 SER A N 1
ATOM 857 C CA . SER A 1 105 ? -23.594 5.672 13.347 1.00 92.88 105 SER A CA 1
ATOM 858 C C . SER A 1 105 ? -22.983 4.473 14.076 1.00 92.88 105 SER A C 1
ATOM 860 O O . SER A 1 105 ? -22.429 3.557 13.463 1.00 92.88 105 SER A O 1
ATOM 862 N N . GLU A 1 106 ? -23.164 4.428 15.395 1.00 92.62 106 GLU A N 1
ATOM 863 C CA . GLU A 1 106 ? -22.763 3.287 16.225 1.00 92.62 106 GLU A CA 1
ATOM 864 C C . GLU A 1 106 ? -23.403 1.972 15.753 1.00 92.62 106 GLU A C 1
ATOM 866 O O . GLU A 1 106 ? -22.743 0.936 15.694 1.00 92.62 106 GLU A O 1
ATOM 871 N N . ALA A 1 107 ? -24.681 2.014 15.360 1.00 94.75 107 ALA A N 1
ATOM 872 C CA . ALA A 1 107 ? -25.384 0.850 14.828 1.00 94.75 107 ALA A CA 1
ATOM 873 C C . ALA A 1 107 ? -24.712 0.321 13.549 1.00 94.75 107 ALA A C 1
ATOM 875 O O . ALA A 1 107 ? -24.519 -0.887 13.403 1.00 94.75 107 ALA A O 1
ATOM 876 N N . TYR A 1 108 ? -24.297 1.222 12.649 1.00 95.75 108 TYR A N 1
ATOM 877 C CA . TYR A 1 108 ? -23.566 0.853 11.439 1.00 95.75 108 TYR A CA 1
ATOM 878 C C . TYR A 1 108 ? -22.191 0.264 11.765 1.00 95.75 108 TYR A C 1
ATOM 880 O O . TYR A 1 108 ? -21.803 -0.751 11.183 1.00 95.75 108 TYR A O 1
ATOM 888 N N . PHE A 1 109 ? -21.468 0.875 12.708 1.00 94.56 109 PHE A N 1
ATOM 889 C CA . PHE A 1 109 ? -20.182 0.374 13.185 1.00 94.56 109 PHE A CA 1
ATOM 890 C C . PHE A 1 109 ? -20.318 -1.042 13.751 1.00 94.56 109 PHE A C 1
ATOM 892 O O . PHE A 1 109 ? -19.661 -1.955 13.260 1.00 94.56 109 PHE A O 1
ATOM 899 N N . LYS A 1 110 ? -21.223 -1.261 14.712 1.00 93.81 110 LYS A N 1
ATOM 900 C CA . LYS A 1 110 ? -21.446 -2.571 15.347 1.00 93.81 110 LYS A CA 1
ATOM 901 C C . LYS A 1 110 ? -21.811 -3.658 14.332 1.00 93.81 110 LYS A C 1
ATOM 903 O O . LYS A 1 110 ? -21.330 -4.782 14.448 1.00 93.81 110 LYS A O 1
ATOM 908 N N . ALA A 1 111 ? -22.604 -3.322 13.313 1.00 96.50 111 ALA A N 1
ATOM 909 C CA . ALA A 1 111 ? -23.018 -4.264 12.273 1.00 96.50 111 ALA A CA 1
ATOM 910 C C . ALA A 1 111 ? -21.905 -4.640 11.274 1.00 96.50 111 ALA A C 1
ATOM 912 O O . ALA A 1 111 ? -22.006 -5.677 10.611 1.00 96.50 111 ALA A O 1
ATOM 913 N N . ASN A 1 112 ? -20.867 -3.808 11.126 1.00 96.69 112 ASN A N 1
ATOM 914 C CA . ASN A 1 112 ? -19.826 -3.996 10.108 1.00 96.69 112 ASN A CA 1
ATOM 915 C C . ASN A 1 112 ? -18.423 -4.217 10.682 1.00 96.69 112 ASN A C 1
ATOM 917 O O . ASN A 1 112 ? -17.568 -4.738 9.976 1.00 96.69 112 ASN A O 1
ATOM 921 N N . PHE A 1 113 ? -18.181 -3.912 11.957 1.00 93.88 113 PHE A N 1
ATOM 922 C CA . PHE A 1 113 ? -16.860 -4.040 12.572 1.00 93.88 113 PHE A CA 1
ATOM 923 C C . PHE A 1 113 ? -16.319 -5.473 12.527 1.00 93.88 113 PHE A C 1
ATOM 925 O O . PHE A 1 113 ? -15.134 -5.674 12.273 1.00 93.88 113 PHE A O 1
ATOM 932 N N . SER A 1 114 ? -17.186 -6.474 12.703 1.00 93.50 114 SER A N 1
ATOM 933 C CA . SER A 1 114 ? -16.820 -7.894 12.595 1.00 93.50 114 SER A CA 1
ATOM 934 C C . SER A 1 114 ? -16.460 -8.336 11.172 1.00 93.50 114 SER A C 1
ATOM 936 O O . SER A 1 114 ? -15.855 -9.391 11.005 1.00 93.50 114 SER A O 1
ATOM 938 N N . LYS A 1 115 ? -16.815 -7.541 10.156 1.00 95.69 115 LYS A N 1
ATOM 939 C CA . LYS A 1 115 ? -16.497 -7.786 8.741 1.00 95.69 115 LYS A CA 1
ATOM 940 C C . LYS A 1 115 ? -15.208 -7.097 8.301 1.00 95.69 115 LYS A C 1
ATOM 942 O O . LYS A 1 115 ? -14.782 -7.296 7.166 1.00 95.69 115 LYS A O 1
ATOM 947 N N . ASN A 1 116 ? -14.610 -6.270 9.161 1.00 95.75 116 ASN A N 1
ATOM 948 C CA . ASN A 1 116 ? -13.360 -5.607 8.834 1.00 95.75 116 ASN A CA 1
ATOM 949 C C . ASN A 1 116 ? -12.274 -6.645 8.498 1.00 95.75 116 ASN A C 1
ATOM 951 O O . ASN A 1 116 ? -12.175 -7.670 9.181 1.00 95.75 116 ASN A O 1
ATOM 955 N N . PRO A 1 117 ? -11.406 -6.369 7.509 1.00 95.38 117 PRO A N 1
ATOM 956 C CA . PRO A 1 117 ? -10.186 -7.146 7.327 1.00 95.38 117 PRO A CA 1
ATOM 957 C C . PRO A 1 117 ? -9.326 -7.107 8.597 1.00 95.38 117 PRO A C 1
ATOM 959 O O . PRO A 1 117 ? -9.391 -6.166 9.387 1.00 95.38 117 PRO A O 1
ATOM 962 N N . VAL A 1 118 ? -8.483 -8.121 8.787 1.00 92.62 118 VAL A N 1
ATOM 963 C CA . VAL A 1 118 ? -7.580 -8.181 9.943 1.00 92.62 118 VAL A CA 1
ATOM 964 C C . VAL A 1 118 ? -6.650 -6.966 9.942 1.00 92.62 118 VAL A C 1
ATOM 966 O O . VAL A 1 118 ? -5.899 -6.757 8.991 1.00 92.62 118 VAL A O 1
ATOM 969 N N . ASN A 1 119 ? -6.661 -6.190 11.032 1.00 91.88 119 ASN A N 1
ATOM 970 C CA . ASN A 1 119 ? -5.623 -5.192 11.275 1.00 91.88 119 ASN A CA 1
ATOM 971 C C . ASN A 1 119 ? -4.307 -5.912 11.578 1.00 91.88 119 ASN A C 1
ATOM 973 O O . ASN A 1 119 ? -4.178 -6.533 12.636 1.00 91.88 119 ASN A O 1
ATOM 977 N N . LEU A 1 120 ? -3.321 -5.781 10.694 1.00 90.69 120 LEU A N 1
ATOM 978 C CA . LEU A 1 120 ? -2.020 -6.427 10.854 1.00 90.69 120 LEU A CA 1
ATOM 979 C C . LEU A 1 120 ? -1.296 -6.002 12.141 1.00 90.69 120 LEU A C 1
ATOM 981 O O . LEU A 1 120 ? -0.543 -6.799 12.688 1.00 90.69 120 LEU A O 1
ATOM 985 N N . MET A 1 121 ? -1.594 -4.821 12.700 1.00 85.44 121 MET A N 1
ATOM 986 C CA . MET A 1 121 ? -1.067 -4.393 14.009 1.00 85.44 121 MET A CA 1
ATOM 987 C C . MET A 1 121 ? -1.497 -5.279 15.179 1.00 85.44 121 MET A C 1
ATOM 989 O O . MET A 1 121 ? -0.855 -5.262 16.223 1.00 85.44 121 MET A O 1
ATOM 993 N N . ARG A 1 122 ? -2.595 -6.030 15.036 1.00 83.81 122 ARG A N 1
ATOM 994 C CA . ARG A 1 122 ? -3.108 -6.929 16.081 1.00 83.81 122 ARG A CA 1
ATOM 995 C C . ARG A 1 122 ? -2.556 -8.348 15.971 1.00 83.81 122 ARG A C 1
ATOM 997 O O . ARG A 1 122 ? -2.851 -9.178 16.825 1.00 83.81 122 ARG A O 1
ATOM 1004 N N . VAL A 1 123 ? -1.796 -8.643 14.919 1.00 85.56 123 VAL A N 1
ATOM 1005 C CA . VAL A 1 123 ? -1.191 -9.959 14.724 1.00 85.56 123 VAL A CA 1
ATOM 1006 C C . VAL A 1 123 ? 0.037 -10.071 15.627 1.00 85.56 123 VAL A C 1
ATOM 1008 O O . VAL A 1 123 ? 0.872 -9.168 15.678 1.00 85.56 123 VAL A O 1
ATOM 1011 N N . CYS A 1 124 ? 0.162 -11.183 16.356 1.00 77.31 124 CYS A N 1
ATOM 1012 C CA . CYS A 1 124 ? 1.356 -11.456 17.155 1.00 77.31 124 CYS A CA 1
ATOM 1013 C C . CYS A 1 124 ? 2.607 -11.406 16.268 1.00 77.31 124 CYS A C 1
ATOM 1015 O O . CYS A 1 124 ? 2.588 -11.892 15.139 1.00 77.31 124 CYS A O 1
ATOM 1017 N N . ASN A 1 125 ? 3.706 -10.858 16.790 1.00 79.31 125 ASN A N 1
ATOM 1018 C CA . ASN A 1 125 ? 4.965 -10.719 16.052 1.00 79.31 125 ASN A CA 1
ATOM 1019 C C . ASN A 1 125 ? 4.856 -9.856 14.780 1.00 79.31 125 ASN A C 1
ATOM 1021 O O . ASN A 1 125 ? 5.645 -10.045 13.854 1.00 79.31 125 ASN A O 1
ATOM 1025 N N . VAL A 1 126 ? 3.921 -8.893 14.730 1.00 82.81 126 VAL A N 1
ATOM 1026 C CA . VAL A 1 126 ? 3.779 -7.944 13.607 1.00 82.81 126 VAL A CA 1
ATOM 1027 C C . VAL A 1 126 ? 5.119 -7.322 13.206 1.00 82.81 126 VAL A C 1
ATOM 1029 O O . VAL A 1 126 ? 5.440 -7.234 12.020 1.00 82.81 126 VAL A O 1
ATOM 1032 N N . CYS A 1 127 ? 5.943 -6.989 14.201 1.00 88.56 127 CYS A N 1
ATOM 1033 C CA . CYS A 1 127 ? 7.247 -6.389 13.994 1.00 88.56 127 CYS A CA 1
ATOM 1034 C C . CYS A 1 127 ? 8.365 -7.366 13.667 1.00 88.56 127 CYS A C 1
ATOM 1036 O O . CYS A 1 127 ? 9.458 -6.892 13.447 1.00 88.56 127 CYS A O 1
ATOM 1038 N N . ASN A 1 128 ? 8.140 -8.674 13.568 1.00 86.56 128 ASN A N 1
ATOM 1039 C CA . ASN A 1 128 ? 9.197 -9.628 13.205 1.00 86.56 128 ASN A CA 1
ATOM 1040 C C . ASN A 1 128 ? 9.208 -9.928 11.698 1.00 86.56 128 ASN A C 1
ATOM 1042 O O . ASN A 1 128 ? 9.876 -10.856 11.246 1.00 86.56 128 ASN A O 1
ATOM 1046 N N . SER A 1 129 ? 8.420 -9.192 10.911 1.00 86.25 129 SER A N 1
ATOM 1047 C CA . SER A 1 129 ? 8.242 -9.443 9.484 1.00 86.25 129 SER A CA 1
ATOM 1048 C C . SER A 1 129 ? 8.333 -8.162 8.667 1.00 86.25 129 SER A C 1
ATOM 1050 O O . SER A 1 129 ? 7.931 -7.084 9.105 1.00 86.25 129 SER A O 1
ATOM 1052 N N . THR A 1 130 ? 8.847 -8.298 7.446 1.00 92.31 130 THR A N 1
ATOM 1053 C CA . THR A 1 130 ? 8.889 -7.218 6.463 1.00 92.31 130 THR A CA 1
ATOM 1054 C C . THR A 1 130 ? 7.770 -7.400 5.447 1.00 92.31 130 THR A C 1
ATOM 1056 O O . THR A 1 130 ? 7.489 -8.502 4.962 1.00 92.31 130 THR A O 1
ATOM 1059 N N . GLN A 1 131 ? 7.135 -6.295 5.081 1.00 91.88 131 GLN A N 1
ATOM 1060 C CA . GLN A 1 131 ? 5.990 -6.284 4.186 1.00 91.88 131 GLN A CA 1
ATOM 1061 C C . GLN A 1 131 ? 6.393 -5.864 2.771 1.00 91.88 131 GLN A C 1
ATOM 1063 O O . GLN A 1 131 ? 7.274 -5.015 2.602 1.00 91.88 131 GLN A O 1
ATOM 1068 N N . PRO A 1 132 ? 5.798 -6.473 1.727 1.00 92.56 132 PRO A N 1
ATOM 1069 C CA . PRO A 1 132 ? 6.051 -6.075 0.352 1.00 92.56 132 PRO A CA 1
ATOM 1070 C C . PRO A 1 132 ? 5.395 -4.725 0.059 1.00 92.56 132 PRO A C 1
ATOM 1072 O O . PRO A 1 132 ? 4.214 -4.522 0.345 1.00 92.56 132 PRO A O 1
ATOM 1075 N N . ARG A 1 133 ? 6.155 -3.832 -0.574 1.00 91.38 133 ARG A N 1
ATOM 1076 C CA . ARG A 1 133 ? 5.692 -2.528 -1.045 1.00 91.38 133 ARG A CA 1
ATOM 1077 C C . ARG A 1 133 ? 6.227 -2.204 -2.426 1.00 91.38 133 ARG A C 1
ATOM 1079 O O . ARG A 1 133 ? 7.154 -2.850 -2.918 1.00 91.38 133 ARG A O 1
ATOM 1086 N N . TYR A 1 134 ? 5.629 -1.193 -3.043 1.00 92.50 134 TYR A N 1
ATOM 1087 C CA . TYR A 1 134 ? 6.010 -0.727 -4.365 1.00 92.50 134 TYR A CA 1
ATOM 1088 C C . TYR A 1 134 ? 6.184 0.782 -4.354 1.00 92.50 134 TYR A C 1
ATOM 1090 O O . TYR A 1 134 ? 5.258 1.517 -4.026 1.00 92.50 134 TYR A O 1
ATOM 1098 N N . GLN A 1 135 ? 7.364 1.243 -4.753 1.00 91.38 135 GLN A N 1
ATOM 1099 C CA . GLN A 1 135 ? 7.611 2.662 -4.973 1.00 91.38 135 GLN A CA 1
ATOM 1100 C C . GLN A 1 135 ? 7.715 2.962 -6.462 1.00 91.38 135 GLN A C 1
ATOM 1102 O O . GLN A 1 135 ? 8.108 2.107 -7.258 1.00 91.38 135 GLN A O 1
ATOM 1107 N N . LEU A 1 136 ? 7.344 4.179 -6.839 1.00 92.38 136 LEU A N 1
ATOM 1108 C CA . LEU A 1 136 ? 7.487 4.653 -8.206 1.00 92.38 136 LEU A CA 1
ATOM 1109 C C . LEU A 1 136 ? 8.981 4.795 -8.542 1.00 92.38 136 LEU A C 1
ATOM 1111 O O . LEU A 1 136 ? 9.770 5.258 -7.719 1.00 92.38 136 LEU A O 1
ATOM 1115 N N . HIS A 1 137 ? 9.375 4.367 -9.738 1.00 93.94 137 HIS A N 1
ATOM 1116 C CA . HIS A 1 137 ? 10.731 4.547 -10.248 1.00 93.94 137 HIS A CA 1
ATOM 1117 C C . HIS A 1 137 ? 11.099 6.046 -10.260 1.00 93.94 137 HIS A C 1
ATOM 1119 O O . HIS A 1 137 ? 10.257 6.848 -10.657 1.00 93.94 137 HIS A O 1
ATOM 1125 N N . PRO A 1 138 ? 12.323 6.462 -9.884 1.00 93.44 138 PRO A N 1
ATOM 1126 C CA . PRO A 1 138 ? 12.695 7.882 -9.887 1.00 93.44 138 PRO A CA 1
ATOM 1127 C C . PRO A 1 138 ? 12.530 8.531 -11.267 1.00 93.44 138 PRO A C 1
ATOM 1129 O O . PRO A 1 138 ? 11.863 9.549 -11.401 1.00 93.44 138 PRO A O 1
ATOM 1132 N N . ASP A 1 139 ? 13.037 7.871 -12.310 1.00 91.62 139 ASP A N 1
ATOM 1133 C CA . ASP A 1 139 ? 12.776 8.224 -13.710 1.00 91.62 139 ASP A CA 1
ATOM 1134 C C . ASP A 1 139 ? 11.593 7.435 -14.308 1.00 91.62 139 ASP A C 1
ATOM 1136 O O . ASP A 1 139 ? 11.669 6.811 -15.370 1.00 91.62 139 ASP A O 1
ATOM 1140 N N . HIS A 1 140 ? 10.472 7.377 -13.583 1.00 91.19 140 HIS A N 1
ATOM 1141 C CA . HIS A 1 140 ? 9.292 6.637 -14.036 1.00 91.19 140 HIS A CA 1
ATOM 1142 C C . HIS A 1 140 ? 8.718 7.158 -15.349 1.00 91.19 140 HIS A C 1
ATOM 1144 O O . HIS A 1 140 ? 7.889 6.472 -15.925 1.00 91.19 140 HIS A O 1
ATOM 1150 N N . SER A 1 141 ? 9.083 8.334 -15.851 1.00 88.69 141 SER A N 1
ATOM 1151 C CA . SER A 1 141 ? 8.640 8.775 -17.177 1.00 88.69 141 SER A CA 1
ATOM 1152 C C . SER A 1 141 ? 9.297 7.946 -18.280 1.00 88.69 141 SER A C 1
ATOM 1154 O O . SER A 1 141 ? 8.596 7.526 -19.203 1.00 88.69 141 SER A O 1
ATOM 1156 N N . ASN A 1 142 ? 10.575 7.596 -18.109 1.00 89.19 142 ASN A N 1
ATOM 1157 C CA . ASN A 1 142 ? 11.379 6.873 -19.097 1.00 89.19 142 ASN A CA 1
ATOM 1158 C C . ASN A 1 142 ? 11.579 5.383 -18.778 1.00 89.19 142 ASN A C 1
ATOM 1160 O O . ASN A 1 142 ? 12.032 4.633 -19.639 1.00 89.19 142 ASN A O 1
ATOM 1164 N N . ALA A 1 143 ? 11.238 4.913 -17.576 1.00 89.81 143 ALA A N 1
ATOM 1165 C CA . ALA A 1 143 ? 11.295 3.485 -17.260 1.00 89.81 143 ALA A CA 1
ATOM 1166 C C . ALA A 1 143 ? 10.283 2.681 -18.096 1.00 89.81 143 ALA A C 1
ATOM 1168 O O . ALA A 1 143 ? 9.179 3.160 -18.375 1.00 89.81 143 ALA A O 1
ATOM 1169 N N . ASN A 1 144 ? 10.604 1.441 -18.466 1.00 87.94 144 ASN A N 1
ATOM 1170 C CA . ASN A 1 144 ? 9.628 0.570 -19.119 1.00 87.94 144 ASN A CA 1
ATOM 1171 C C . ASN A 1 144 ? 8.432 0.290 -18.194 1.00 87.94 144 ASN A C 1
ATOM 1173 O O . ASN A 1 144 ? 8.597 0.277 -16.971 1.00 87.94 144 ASN A O 1
ATOM 1177 N N . PRO A 1 145 ? 7.231 0.010 -18.740 1.00 86.38 145 PRO A N 1
ATOM 1178 C CA . PRO A 1 145 ? 6.019 -0.259 -17.956 1.00 86.38 145 PRO A CA 1
ATOM 1179 C C . PRO A 1 145 ? 6.201 -1.294 -16.832 1.00 86.38 145 PRO A C 1
ATOM 1181 O O . PRO A 1 145 ? 5.643 -1.149 -15.747 1.00 86.38 145 PRO A O 1
ATOM 1184 N N . GLN A 1 146 ? 7.048 -2.301 -17.057 1.00 86.56 146 GLN A N 1
ATOM 1185 C CA . GLN A 1 146 ? 7.369 -3.353 -16.084 1.00 86.56 146 GLN A CA 1
ATOM 1186 C C . GLN A 1 146 ? 8.277 -2.892 -14.935 1.00 86.56 146 GLN A C 1
ATOM 1188 O O . GLN A 1 146 ? 8.325 -3.534 -13.886 1.00 86.56 146 GLN A O 1
ATOM 1193 N N . SER A 1 147 ? 8.999 -1.791 -15.137 1.00 89.94 147 SER A N 1
ATOM 1194 C CA . SER A 1 147 ? 9.951 -1.206 -14.193 1.00 89.94 147 SER A CA 1
ATOM 1195 C C . SER A 1 147 ? 9.440 0.092 -13.560 1.00 89.94 147 SER A C 1
ATOM 1197 O O . SER A 1 147 ? 10.125 0.637 -12.702 1.00 89.94 147 SER A O 1
ATOM 1199 N N . LYS A 1 148 ? 8.233 0.570 -13.915 1.00 91.25 148 LYS A N 1
ATOM 1200 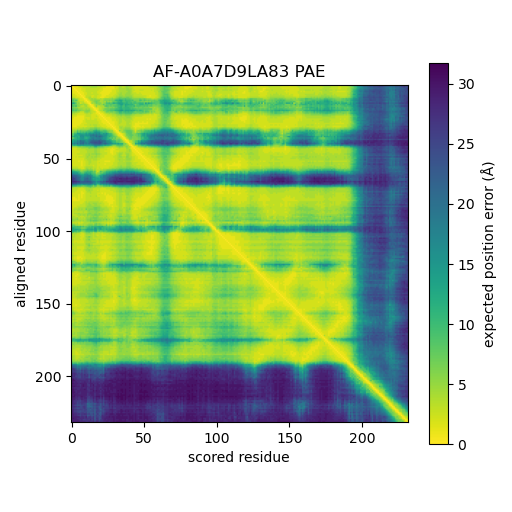C CA . LYS A 1 148 ? 7.626 1.778 -13.321 1.00 91.25 148 LYS A CA 1
ATOM 1201 C C . LYS A 1 148 ? 7.457 1.661 -11.806 1.00 91.25 148 LYS A C 1
ATOM 1203 O O . LYS A 1 148 ? 7.632 2.654 -11.113 1.00 91.25 148 LYS A O 1
ATOM 1208 N N . TYR A 1 149 ? 7.123 0.473 -11.297 1.00 93.12 149 TYR A N 1
ATOM 1209 C CA . TYR A 1 149 ? 6.986 0.218 -9.863 1.00 93.12 149 TYR A CA 1
ATOM 1210 C C . TYR A 1 149 ? 8.040 -0.772 -9.382 1.00 93.12 149 TYR A C 1
ATOM 1212 O O . TYR A 1 149 ? 8.128 -1.917 -9.833 1.00 93.12 149 TYR A O 1
ATOM 1220 N N . LEU A 1 150 ? 8.834 -0.331 -8.418 1.00 94.00 150 LEU A N 1
ATOM 1221 C CA . LEU A 1 150 ? 9.934 -1.089 -7.860 1.00 94.00 150 LEU A CA 1
ATOM 1222 C C . LEU A 1 150 ? 9.503 -1.705 -6.536 1.00 94.00 150 LEU A C 1
ATOM 1224 O O . LEU A 1 150 ? 9.224 -1.002 -5.568 1.00 94.00 150 LEU A O 1
ATOM 1228 N N . ALA A 1 151 ? 9.445 -3.036 -6.524 1.00 93.62 151 ALA A N 1
ATOM 1229 C CA . ALA A 1 151 ? 9.216 -3.804 -5.310 1.00 93.62 151 ALA A CA 1
ATOM 1230 C C . ALA A 1 151 ? 10.357 -3.588 -4.307 1.00 93.62 151 ALA A C 1
ATOM 1232 O O . ALA A 1 151 ? 11.525 -3.700 -4.693 1.00 93.62 151 ALA A O 1
ATOM 1233 N N . TYR A 1 152 ? 10.002 -3.352 -3.048 1.00 94.25 152 TYR A N 1
ATOM 1234 C CA . TYR A 1 152 ? 10.911 -3.319 -1.906 1.00 94.25 152 TYR A CA 1
ATOM 1235 C C . TYR A 1 152 ? 10.232 -3.910 -0.659 1.00 94.25 152 TYR A C 1
ATOM 1237 O O . TYR A 1 152 ? 9.031 -4.202 -0.663 1.00 94.25 152 TYR A O 1
ATOM 1245 N N . ARG A 1 153 ? 11.015 -4.144 0.393 1.00 94.44 153 ARG A N 1
ATOM 1246 C CA . ARG A 1 153 ? 10.558 -4.641 1.694 1.00 94.44 153 ARG A CA 1
ATOM 1247 C C . ARG A 1 153 ? 10.649 -3.539 2.735 1.00 94.44 153 ARG A C 1
ATOM 1249 O O . ARG A 1 153 ? 11.661 -2.846 2.790 1.00 94.44 153 ARG A O 1
ATOM 1256 N N . GLN A 1 154 ? 9.606 -3.408 3.547 1.00 92.56 154 GLN A N 1
ATOM 1257 C CA . GLN A 1 154 ? 9.539 -2.408 4.607 1.00 92.56 154 GLN A CA 1
ATOM 1258 C C . GLN A 1 154 ? 8.991 -3.010 5.904 1.00 92.56 154 GLN A C 1
ATOM 1260 O O . GLN A 1 154 ? 8.034 -3.783 5.860 1.00 92.56 154 GLN A O 1
ATOM 1265 N N . CYS A 1 155 ? 9.549 -2.642 7.054 1.00 91.50 155 CYS A N 1
ATOM 1266 C CA . CYS A 1 155 ? 8.906 -2.856 8.347 1.00 91.50 155 CYS A CA 1
ATOM 1267 C C . CYS A 1 155 ? 7.595 -2.062 8.417 1.00 91.50 155 CYS A C 1
ATOM 1269 O O . CYS A 1 155 ? 7.473 -0.977 7.839 1.00 91.50 155 CYS A O 1
ATOM 1271 N N . LEU A 1 156 ? 6.604 -2.582 9.143 1.00 88.56 156 LEU A N 1
ATOM 1272 C CA . LEU A 1 156 ? 5.388 -1.815 9.400 1.00 88.56 156 LEU A CA 1
ATOM 1273 C C . LEU A 1 156 ? 5.685 -0.618 10.309 1.00 88.56 156 LEU A C 1
ATOM 1275 O O . LEU A 1 156 ? 6.492 -0.740 11.233 1.00 88.56 156 LEU A O 1
ATOM 1279 N N . PRO A 1 157 ? 5.045 0.543 10.089 1.00 80.25 157 PRO A N 1
ATOM 1280 C CA . PRO A 1 157 ? 5.170 1.654 11.021 1.00 80.25 157 PRO A CA 1
ATOM 1281 C C . PRO A 1 157 ? 4.740 1.264 12.433 1.00 80.25 157 PRO A C 1
ATOM 1283 O O . PRO A 1 157 ? 3.760 0.545 12.619 1.00 80.25 157 PRO A O 1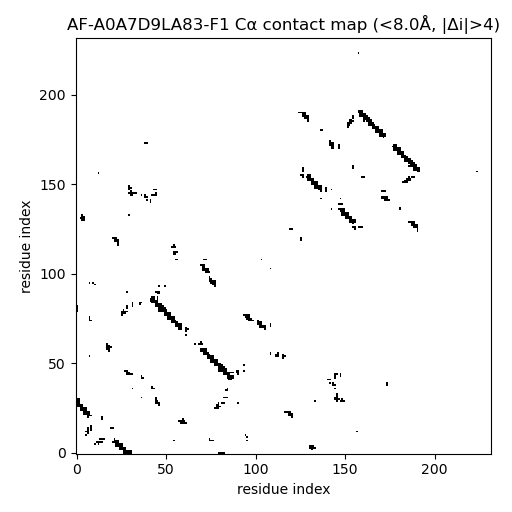
ATOM 1286 N N . GLY A 1 158 ? 5.504 1.737 13.417 1.00 77.44 158 GLY A N 1
ATOM 1287 C CA . GLY A 1 158 ? 5.442 1.262 14.803 1.00 77.44 158 GLY A CA 1
ATOM 1288 C C . GLY A 1 158 ? 6.481 0.183 15.135 1.00 77.44 158 GLY A C 1
ATOM 1289 O O . GLY A 1 158 ? 6.684 -0.110 16.308 1.00 77.44 158 GLY A O 1
ATOM 1290 N N . CYS A 1 159 ? 7.179 -0.364 14.136 1.00 87.81 159 CYS A N 1
ATOM 1291 C CA . CYS A 1 159 ? 8.295 -1.292 14.319 1.00 87.81 159 CYS A CA 1
ATOM 1292 C C . CYS A 1 159 ? 9.647 -0.608 14.081 1.00 87.81 159 CYS A C 1
ATOM 1294 O O . CYS A 1 159 ? 9.751 0.356 13.318 1.00 87.81 159 CYS A O 1
ATOM 1296 N N . VAL A 1 160 ? 10.697 -1.134 14.710 1.00 89.88 160 VAL A N 1
ATOM 1297 C CA . VAL A 1 160 ? 12.078 -0.667 14.553 1.00 89.88 160 VAL A CA 1
ATOM 1298 C C . VAL A 1 160 ? 12.754 -1.450 13.436 1.00 89.88 160 VAL A C 1
ATOM 1300 O O . VAL A 1 160 ? 12.709 -2.678 13.419 1.00 89.88 160 VAL A O 1
ATOM 1303 N N . VAL A 1 161 ? 13.415 -0.742 12.519 1.00 92.00 161 VAL A N 1
ATOM 1304 C CA . VAL A 1 161 ? 14.296 -1.364 11.524 1.00 92.00 161 VAL A CA 1
ATOM 1305 C C . VAL A 1 161 ? 15.637 -1.646 12.195 1.00 92.00 161 VAL A C 1
ATOM 1307 O O . VAL A 1 161 ? 16.373 -0.716 12.522 1.00 92.00 161 VAL A O 1
ATOM 1310 N N . VAL A 1 162 ? 15.962 -2.920 12.396 1.00 92.81 162 VAL A N 1
ATOM 1311 C CA . VAL A 1 162 ? 17.230 -3.339 13.022 1.00 92.81 162 VAL A CA 1
ATOM 1312 C C . VAL A 1 162 ? 18.310 -3.546 11.974 1.00 92.81 162 VAL A C 1
ATOM 1314 O O . VAL A 1 162 ? 19.471 -3.196 12.178 1.00 92.81 162 VAL A O 1
ATOM 1317 N N . GLN A 1 163 ? 17.919 -4.082 10.820 1.00 92.50 163 GLN A N 1
ATOM 1318 C CA . GLN A 1 163 ? 18.821 -4.315 9.707 1.00 92.50 163 GLN A CA 1
ATOM 1319 C C . GLN A 1 163 ? 18.127 -3.990 8.395 1.00 92.50 163 GLN A C 1
ATOM 1321 O O . GLN A 1 163 ? 16.998 -4.419 8.146 1.00 92.50 163 GLN A O 1
ATOM 1326 N N . ASN A 1 164 ? 18.844 -3.294 7.522 1.00 95.25 164 ASN A N 1
ATOM 1327 C CA . ASN A 1 164 ? 18.450 -3.086 6.141 1.00 95.25 164 ASN A CA 1
ATOM 1328 C C . ASN A 1 164 ? 19.584 -3.501 5.198 1.00 95.25 164 ASN A C 1
ATOM 1330 O O . ASN A 1 164 ? 20.737 -3.668 5.595 1.00 95.2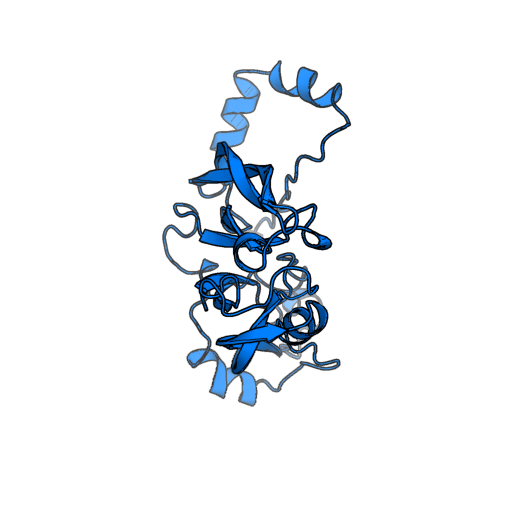5 164 ASN A O 1
ATOM 1334 N N . ASN A 1 165 ? 19.226 -3.709 3.939 1.00 95.50 165 ASN A N 1
ATOM 1335 C CA . ASN A 1 165 ? 20.160 -3.945 2.857 1.00 95.50 165 ASN A CA 1
ATOM 1336 C C . ASN A 1 165 ? 19.841 -2.982 1.721 1.00 95.50 165 ASN A C 1
ATOM 1338 O O . ASN A 1 165 ? 18.697 -2.902 1.269 1.00 95.50 165 ASN A O 1
ATOM 1342 N N . THR A 1 166 ? 20.859 -2.275 1.250 1.00 96.12 166 THR A N 1
ATOM 1343 C CA . THR A 1 166 ? 20.727 -1.358 0.125 1.00 96.12 166 THR A CA 1
ATOM 1344 C C . THR A 1 166 ? 21.470 -1.926 -1.072 1.00 96.12 166 THR A C 1
ATOM 1346 O O . THR A 1 166 ? 22.664 -2.199 -1.004 1.00 96.12 166 THR A O 1
ATOM 1349 N N . SER A 1 167 ? 20.755 -2.097 -2.179 1.00 93.12 167 SER A N 1
ATOM 1350 C CA . SER A 1 167 ? 21.282 -2.710 -3.397 1.00 93.12 167 SER A CA 1
ATOM 1351 C C . SER A 1 167 ? 20.809 -1.964 -4.636 1.00 93.12 167 SER A C 1
ATOM 1353 O O . SER A 1 167 ? 19.702 -1.422 -4.652 1.00 93.12 167 SER A O 1
ATOM 1355 N N . TYR A 1 168 ? 21.612 -1.996 -5.695 1.00 93.62 168 TYR A N 1
ATOM 1356 C CA . TYR A 1 168 ? 21.186 -1.520 -7.005 1.00 93.62 168 TYR A CA 1
ATOM 1357 C C . TYR A 1 168 ? 20.279 -2.542 -7.679 1.00 93.62 168 TYR A C 1
ATOM 1359 O O . TYR A 1 168 ? 20.600 -3.727 -7.766 1.00 93.62 168 TYR A O 1
ATOM 1367 N N . LYS A 1 169 ? 19.151 -2.064 -8.193 1.00 92.75 169 LYS A N 1
ATOM 1368 C CA . LYS A 1 169 ? 18.264 -2.825 -9.057 1.00 92.75 169 LYS A CA 1
ATOM 1369 C C . LYS A 1 169 ? 18.388 -2.306 -10.479 1.00 92.75 169 LYS A C 1
ATOM 1371 O O . LYS A 1 169 ? 18.084 -1.145 -10.742 1.00 92.75 169 LYS A O 1
ATOM 1376 N N . GLN A 1 170 ? 18.783 -3.194 -11.381 1.00 93.44 170 GLN A N 1
ATOM 1377 C CA . GLN A 1 170 ? 18.759 -2.923 -12.811 1.00 93.44 170 GLN A CA 1
ATOM 1378 C C . GLN A 1 170 ? 17.316 -2.823 -13.302 1.00 93.44 170 GLN A C 1
ATOM 1380 O O . GLN A 1 170 ? 16.455 -3.643 -12.965 1.00 93.44 170 GLN A O 1
ATOM 1385 N N . THR A 1 171 ? 17.058 -1.794 -14.092 1.00 92.06 171 THR A N 1
ATOM 1386 C CA . THR A 1 171 ? 15.745 -1.461 -14.632 1.00 92.06 171 THR A CA 1
ATOM 1387 C C . THR A 1 171 ? 15.886 -1.137 -16.106 1.00 92.06 171 THR A C 1
ATOM 1389 O O . THR A 1 171 ? 16.845 -0.492 -16.522 1.00 92.06 171 THR A O 1
ATOM 1392 N N . SER A 1 172 ? 14.953 -1.626 -16.914 1.00 88.81 172 SER A N 1
ATOM 1393 C CA . SER A 1 172 ? 14.968 -1.372 -18.350 1.00 88.81 172 SER A CA 1
ATOM 1394 C C . SER A 1 172 ? 14.245 -0.063 -18.642 1.00 88.81 172 SER A C 1
ATOM 1396 O O . SER A 1 172 ? 13.124 0.151 -18.172 1.00 88.81 172 SER A O 1
ATOM 1398 N N . MET A 1 173 ? 14.868 0.785 -19.449 1.00 90.38 173 MET A N 1
ATOM 1399 C CA . MET A 1 173 ? 14.317 2.059 -19.898 1.00 90.38 173 MET A CA 1
ATOM 1400 C C . MET A 1 173 ? 13.687 1.911 -21.285 1.00 90.38 173 MET A C 1
ATOM 1402 O O . MET A 1 173 ? 13.948 0.950 -22.007 1.00 90.38 173 MET A O 1
ATOM 1406 N N . THR A 1 174 ? 12.872 2.883 -21.686 1.00 86.56 174 THR A N 1
ATOM 1407 C CA . THR A 1 174 ? 12.254 2.932 -23.022 1.00 86.56 174 THR A CA 1
ATOM 1408 C C . THR A 1 174 ? 13.263 3.157 -24.151 1.00 86.56 174 THR A C 1
ATOM 1410 O O . THR A 1 174 ? 12.941 2.914 -25.306 1.00 86.56 174 THR A O 1
ATOM 1413 N N . SER A 1 175 ? 14.469 3.628 -23.823 1.00 83.62 175 SER A N 1
ATOM 1414 C CA . SER A 1 175 ? 15.564 3.916 -24.760 1.00 83.62 175 SER A CA 1
ATOM 1415 C C . SER A 1 175 ? 16.533 2.741 -24.955 1.00 83.62 175 SER A C 1
ATOM 1417 O O . SER A 1 175 ? 17.685 2.964 -25.319 1.00 83.62 175 SER A O 1
ATOM 1419 N N . ASP A 1 176 ? 16.114 1.517 -24.617 1.00 79.25 176 ASP A N 1
ATOM 1420 C CA . ASP A 1 176 ? 16.942 0.295 -24.561 1.00 79.25 176 ASP A CA 1
ATOM 1421 C C . ASP A 1 176 ? 18.149 0.371 -23.604 1.00 79.25 176 ASP A C 1
ATOM 1423 O O . ASP A 1 176 ? 18.948 -0.560 -23.494 1.00 79.25 176 ASP A O 1
ATOM 1427 N N . LYS A 1 177 ? 18.265 1.465 -22.845 1.00 88.25 177 LYS A N 1
ATOM 1428 C CA . LYS A 1 177 ? 19.240 1.626 -21.768 1.00 88.25 177 LYS A CA 1
ATOM 1429 C C . LYS A 1 177 ? 18.800 0.876 -20.517 1.00 88.25 177 LYS A C 1
ATOM 1431 O O . LYS A 1 177 ? 17.610 0.681 -20.262 1.00 88.25 177 LYS A O 1
ATOM 1436 N N . VAL A 1 178 ? 19.783 0.522 -19.700 1.00 91.44 178 VAL A N 1
ATOM 1437 C CA . VAL A 1 178 ? 19.573 0.017 -18.343 1.00 91.44 178 VAL A CA 1
ATOM 1438 C C . VAL A 1 178 ? 19.933 1.121 -17.359 1.00 91.44 178 VAL A C 1
ATOM 1440 O O . VAL A 1 178 ? 20.988 1.739 -17.493 1.00 91.44 178 VAL A O 1
ATOM 1443 N N . ASP A 1 179 ? 19.066 1.351 -16.378 1.00 92.88 179 ASP A N 1
ATOM 1444 C CA . ASP A 1 179 ? 19.335 2.227 -15.240 1.00 92.88 179 ASP A CA 1
ATOM 1445 C C . ASP A 1 179 ? 19.465 1.407 -13.948 1.00 92.88 179 ASP A C 1
ATOM 1447 O O . ASP A 1 179 ? 18.837 0.354 -13.792 1.00 92.88 179 ASP A O 1
ATOM 1451 N N . ASN A 1 180 ? 20.299 1.880 -13.024 1.00 94.06 180 ASN A N 1
ATOM 1452 C CA . ASN A 1 180 ? 20.570 1.237 -11.742 1.00 94.06 180 ASN A CA 1
ATOM 1453 C C . ASN A 1 180 ? 19.937 2.051 -10.615 1.00 94.06 180 ASN A C 1
ATOM 1455 O O . ASN A 1 180 ? 20.519 3.018 -10.124 1.00 94.06 180 ASN A O 1
ATOM 1459 N N . VAL A 1 181 ? 18.768 1.620 -10.146 1.00 95.00 181 VAL A N 1
ATOM 1460 C CA . VAL A 1 181 ? 18.067 2.305 -9.057 1.00 95.00 181 VAL A CA 1
ATOM 1461 C C . VAL A 1 181 ? 18.500 1.745 -7.713 1.00 95.00 181 VAL A C 1
ATOM 1463 O O . VAL A 1 181 ? 18.418 0.541 -7.475 1.00 95.00 181 VAL A O 1
ATOM 1466 N N . LEU A 1 182 ? 18.921 2.625 -6.807 1.00 94.75 182 LEU A N 1
ATOM 1467 C CA . LEU A 1 182 ? 19.228 2.256 -5.431 1.00 94.75 182 LEU A CA 1
ATOM 1468 C C . LEU A 1 182 ? 17.931 1.936 -4.671 1.00 94.75 182 LEU A C 1
ATOM 1470 O O . LEU A 1 182 ? 17.046 2.785 -4.562 1.00 94.75 182 LEU A O 1
ATOM 1474 N N . LEU A 1 183 ? 17.818 0.720 -4.139 1.00 94.31 183 LEU A N 1
ATOM 1475 C CA . LEU A 1 183 ? 16.690 0.286 -3.317 1.00 94.31 183 LEU A CA 1
ATOM 1476 C C . LEU A 1 183 ? 17.176 -0.178 -1.953 1.00 94.31 183 LEU A C 1
ATOM 1478 O O . LEU A 1 183 ? 18.054 -1.036 -1.866 1.00 94.31 183 LEU A O 1
ATOM 1482 N N . THR A 1 184 ? 16.547 0.340 -0.904 1.00 95.00 184 THR A N 1
ATOM 1483 C CA . THR A 1 184 ? 16.743 -0.125 0.469 1.00 95.00 184 THR A CA 1
ATOM 1484 C C . THR A 1 184 ? 15.598 -1.054 0.843 1.00 95.00 184 THR A C 1
ATOM 1486 O O . THR A 1 184 ? 14.428 -0.698 0.715 1.00 95.00 184 THR A O 1
ATOM 1489 N N . ASN A 1 185 ? 15.947 -2.260 1.275 1.00 95.38 185 ASN A N 1
ATOM 1490 C CA . ASN A 1 185 ? 15.023 -3.245 1.810 1.00 95.38 185 ASN A CA 1
ATOM 1491 C C . ASN A 1 185 ? 15.275 -3.393 3.301 1.00 95.38 185 ASN A C 1
ATOM 1493 O O . ASN A 1 185 ? 16.406 -3.669 3.707 1.00 95.38 185 ASN A O 1
ATOM 1497 N N . ASP A 1 186 ? 14.221 -3.290 4.095 1.00 95.38 186 ASP A N 1
ATOM 1498 C CA . ASP A 1 186 ? 14.272 -3.745 5.475 1.00 95.38 186 ASP A CA 1
ATOM 1499 C C . ASP A 1 186 ? 14.399 -5.274 5.471 1.00 95.38 186 ASP A C 1
ATOM 1501 O O . ASP A 1 186 ? 13.731 -5.965 4.693 1.00 95.38 186 ASP A O 1
ATOM 1505 N N . ILE A 1 187 ? 15.304 -5.794 6.300 1.00 93.31 187 ILE A N 1
ATOM 1506 C CA . ILE A 1 187 ? 15.628 -7.224 6.397 1.00 93.31 187 ILE A CA 1
ATOM 1507 C C . ILE A 1 187 ? 15.155 -7.778 7.734 1.00 93.31 187 ILE A C 1
ATOM 1509 O O . ILE A 1 187 ? 14.504 -8.820 7.765 1.00 93.31 187 ILE A O 1
ATOM 1513 N N . LEU A 1 188 ? 15.451 -7.056 8.815 1.00 92.12 188 LEU A N 1
ATOM 1514 C CA . LEU A 1 188 ? 15.054 -7.414 10.166 1.00 92.12 188 LEU A CA 1
ATOM 1515 C C . LEU A 1 188 ? 14.321 -6.244 10.810 1.00 92.12 188 LEU A C 1
ATOM 1517 O O . LEU A 1 188 ? 14.808 -5.110 10.822 1.00 92.12 188 LEU A O 1
ATOM 1521 N N . CYS A 1 189 ? 13.163 -6.571 11.359 1.00 92.06 189 CYS A N 1
ATOM 1522 C CA . CYS A 1 189 ? 12.306 -5.674 12.102 1.00 92.06 189 CYS A CA 1
ATOM 1523 C C . CYS A 1 189 ? 12.194 -6.212 13.535 1.00 92.06 189 CYS A C 1
ATOM 1525 O O . CYS A 1 189 ? 12.219 -7.430 13.733 1.00 92.06 189 CYS A O 1
ATOM 1527 N N . GLU A 1 190 ? 12.047 -5.322 14.512 1.00 90.19 190 GLU A N 1
ATOM 1528 C CA . GLU A 1 190 ? 11.749 -5.688 15.899 1.00 90.19 190 GLU A CA 1
ATOM 1529 C C . GLU A 1 190 ? 10.687 -4.758 16.490 1.00 90.19 190 GLU A C 1
ATOM 1531 O O . GLU A 1 190 ? 10.465 -3.638 16.015 1.00 90.19 190 GLU A O 1
ATOM 1536 N N . ALA A 1 191 ? 9.990 -5.234 17.523 1.00 85.56 191 ALA A N 1
ATOM 1537 C CA . ALA A 1 191 ? 9.125 -4.371 18.314 1.00 85.56 191 ALA A CA 1
ATOM 1538 C C . ALA A 1 191 ? 9.979 -3.321 19.035 1.00 85.56 191 ALA A C 1
ATOM 1540 O O . ALA A 1 191 ? 11.085 -3.617 19.490 1.00 85.56 191 ALA A O 1
ATOM 1541 N N . TYR A 1 192 ? 9.469 -2.096 19.145 1.00 71.50 192 TYR A N 1
ATOM 1542 C CA . TYR A 1 192 ? 10.135 -1.075 19.941 1.00 71.50 192 TYR A CA 1
ATOM 1543 C C . TYR A 1 192 ? 10.136 -1.493 21.418 1.00 71.50 192 TYR A C 1
ATOM 1545 O O . TYR A 1 192 ? 9.083 -1.581 22.044 1.00 71.50 192 TYR A O 1
ATOM 1553 N N . ASP A 1 193 ? 11.323 -1.758 21.962 1.00 66.38 193 ASP A N 1
ATOM 1554 C CA . ASP A 1 193 ? 11.545 -2.021 23.381 1.00 66.38 193 ASP A CA 1
ATOM 1555 C C . ASP A 1 193 ? 12.299 -0.827 23.983 1.00 66.38 193 ASP A C 1
ATOM 1557 O O . ASP A 1 193 ? 13.507 -0.643 23.774 1.00 66.38 193 ASP A O 1
ATOM 1561 N N . GLY A 1 194 ? 11.571 0.019 24.719 1.00 53.81 194 GLY A N 1
ATOM 1562 C CA . GLY A 1 194 ? 12.119 1.218 25.357 1.00 53.81 194 GLY A CA 1
ATOM 1563 C C . GLY A 1 194 ? 13.274 0.925 26.328 1.00 53.81 194 GLY A C 1
ATOM 1564 O O . GLY A 1 194 ? 14.133 1.786 26.530 1.00 53.81 194 GLY A O 1
ATOM 1565 N N . ALA A 1 195 ? 13.364 -0.295 26.874 1.00 49.62 195 ALA A N 1
ATOM 1566 C CA . ALA A 1 195 ? 14.394 -0.673 27.840 1.00 49.62 195 ALA A CA 1
ATOM 1567 C C . ALA A 1 195 ? 15.757 -0.985 27.189 1.00 49.62 195 ALA A C 1
ATOM 1569 O O . ALA A 1 195 ? 16.803 -0.647 27.750 1.00 49.62 195 ALA A O 1
ATOM 1570 N N . LYS A 1 196 ? 15.779 -1.570 25.982 1.00 50.09 196 LYS A N 1
ATOM 1571 C CA . LYS A 1 196 ? 17.030 -1.939 25.281 1.00 50.09 196 LYS A CA 1
ATOM 1572 C C . LYS A 1 196 ? 17.786 -0.735 24.718 1.00 50.09 196 LYS A C 1
ATOM 1574 O O . LYS A 1 196 ? 19.018 -0.738 24.662 1.00 50.09 196 LYS A O 1
ATOM 1579 N N . THR A 1 197 ? 17.071 0.328 24.358 1.00 46.38 197 THR A N 1
ATOM 1580 C CA . THR A 1 197 ? 17.665 1.514 23.719 1.00 46.38 197 THR A CA 1
ATOM 1581 C C . THR A 1 197 ? 18.466 2.369 24.714 1.00 46.38 197 THR A C 1
ATOM 1583 O O . THR A 1 197 ? 19.523 2.896 24.370 1.00 46.38 197 THR A O 1
ATOM 1586 N N . GLN A 1 198 ? 18.052 2.437 25.987 1.00 41.59 198 GLN A N 1
ATOM 1587 C CA . GLN A 1 198 ? 18.792 3.183 27.018 1.00 41.59 198 GLN A CA 1
ATOM 1588 C C . GLN A 1 198 ? 20.131 2.527 27.409 1.00 41.59 198 GLN A C 1
ATOM 1590 O O . GLN A 1 198 ? 21.050 3.224 27.842 1.00 41.59 198 GLN A O 1
ATOM 1595 N N . GLN A 1 199 ? 20.283 1.208 27.233 1.00 38.38 199 GLN A N 1
ATOM 1596 C CA . GLN A 1 199 ? 21.554 0.513 27.480 1.00 38.38 199 GLN A CA 1
ATOM 1597 C C . GLN A 1 199 ? 22.567 0.700 26.340 1.00 38.38 199 GLN A C 1
ATOM 1599 O O . GLN A 1 199 ? 23.755 0.859 26.616 1.00 38.38 199 GLN A O 1
ATOM 1604 N N . GLN A 1 200 ? 22.128 0.763 25.077 1.00 38.97 200 GLN A N 1
ATOM 1605 C CA . GLN A 1 200 ? 23.033 1.063 23.956 1.00 38.97 200 GLN A CA 1
ATOM 1606 C C . GLN A 1 200 ? 23.578 2.498 24.005 1.00 38.97 200 GLN A C 1
ATOM 1608 O O . GLN A 1 200 ? 24.755 2.707 23.727 1.00 38.97 200 GLN A O 1
ATOM 1613 N N . VAL A 1 201 ? 22.770 3.477 24.429 1.00 38.38 201 VAL A N 1
ATOM 1614 C CA . VAL A 1 201 ? 23.212 4.879 24.576 1.00 38.38 201 VAL A CA 1
ATOM 1615 C C . VAL A 1 201 ? 24.213 5.054 25.727 1.00 38.38 201 VAL A C 1
ATOM 1617 O O . VAL A 1 201 ? 25.099 5.903 25.647 1.00 38.38 201 VAL A O 1
ATOM 1620 N N . LYS A 1 202 ? 24.125 4.233 26.782 1.00 39.22 202 LYS A N 1
ATOM 1621 C CA . LYS A 1 202 ? 25.095 4.247 27.892 1.00 39.22 202 LYS A CA 1
ATOM 1622 C C . LYS A 1 202 ? 26.442 3.615 27.533 1.00 39.22 202 LYS A C 1
ATOM 1624 O O . LYS A 1 202 ? 27.451 4.024 28.100 1.00 39.22 202 LYS A O 1
ATOM 1629 N N . ASN A 1 203 ? 26.463 2.658 26.606 1.00 38.03 203 ASN A N 1
ATOM 1630 C CA . ASN A 1 203 ? 27.673 1.905 26.270 1.00 38.03 203 ASN A CA 1
ATOM 1631 C C . ASN A 1 203 ? 28.488 2.503 25.112 1.00 38.03 203 ASN A C 1
ATOM 1633 O O . ASN A 1 203 ? 29.636 2.102 24.946 1.00 38.03 203 ASN A O 1
ATOM 1637 N N . ASP A 1 204 ? 27.952 3.462 24.344 1.00 38.44 204 ASP A N 1
ATOM 1638 C CA . ASP A 1 204 ? 28.731 4.144 23.300 1.00 38.44 204 ASP A CA 1
ATOM 1639 C C . ASP A 1 204 ? 28.273 5.601 23.029 1.00 38.44 204 ASP A C 1
ATOM 1641 O O . ASP A 1 204 ? 27.495 5.878 22.108 1.00 38.44 204 ASP A O 1
ATOM 1645 N N . PRO A 1 205 ? 28.750 6.584 23.822 1.00 37.97 205 PRO A N 1
ATOM 1646 C CA . PRO A 1 205 ? 28.344 7.988 23.706 1.00 37.97 205 PRO A CA 1
ATOM 1647 C C . PRO A 1 205 ? 28.822 8.684 22.417 1.00 37.97 205 PRO A C 1
ATOM 1649 O O . PRO A 1 205 ? 28.427 9.823 22.154 1.00 37.97 205 PRO A O 1
ATOM 1652 N N . GLN A 1 206 ? 29.701 8.060 21.621 1.00 38.44 206 GLN A N 1
ATOM 1653 C CA . GLN A 1 206 ? 30.291 8.694 20.435 1.00 38.44 206 GLN A CA 1
ATOM 1654 C C . GLN A 1 206 ? 29.397 8.638 19.189 1.00 38.44 206 GLN A C 1
ATOM 1656 O O . GLN A 1 206 ? 29.561 9.474 18.297 1.00 38.44 206 GLN A O 1
ATOM 1661 N N . ARG A 1 207 ? 28.389 7.756 19.149 1.00 37.41 207 ARG A N 1
ATOM 1662 C CA . ARG A 1 207 ? 27.482 7.615 17.992 1.00 37.41 207 ARG A CA 1
ATOM 1663 C C . ARG A 1 207 ? 26.560 8.826 17.774 1.00 37.41 207 ARG A C 1
ATOM 1665 O O . ARG A 1 207 ? 26.158 9.099 16.653 1.00 37.41 207 ARG A O 1
ATOM 1672 N N . LEU A 1 208 ? 26.303 9.622 18.817 1.00 37.50 208 LEU A N 1
ATOM 1673 C CA . LEU A 1 208 ? 25.528 10.871 18.719 1.00 37.50 208 LEU A CA 1
ATOM 1674 C C . LEU A 1 208 ? 26.328 12.060 18.152 1.00 37.50 208 LEU A C 1
ATOM 1676 O O . LEU A 1 208 ? 25.728 13.037 17.706 1.00 37.50 208 LEU A O 1
ATOM 1680 N N . LYS A 1 209 ? 27.670 12.011 18.147 1.00 33.88 209 LYS A N 1
ATOM 1681 C CA . LYS A 1 209 ? 28.496 13.130 17.649 1.00 33.88 209 LYS A CA 1
ATOM 1682 C C . LYS A 1 209 ? 28.767 13.073 16.144 1.00 33.88 209 LYS A C 1
ATOM 1684 O O . LYS A 1 209 ? 29.001 14.130 15.558 1.00 33.88 209 LYS A O 1
ATOM 1689 N N . SER A 1 210 ? 28.710 11.898 15.510 1.00 33.50 210 SER A N 1
ATOM 1690 C CA . SER A 1 210 ? 28.761 11.797 14.041 1.00 33.50 210 SER A CA 1
ATOM 1691 C C . SER A 1 210 ? 27.433 12.200 13.398 1.00 33.50 210 SER A C 1
ATOM 1693 O O . SER A 1 210 ? 27.438 12.882 12.377 1.00 33.50 210 SER A O 1
ATOM 1695 N N . ASP A 1 211 ? 26.306 11.892 14.047 1.00 36.00 211 ASP A N 1
ATOM 1696 C CA . ASP A 1 211 ? 24.964 12.149 13.504 1.00 36.00 211 ASP A CA 1
ATOM 1697 C C . ASP A 1 211 ? 24.534 13.627 13.575 1.00 36.00 211 ASP A C 1
ATOM 1699 O O . ASP A 1 211 ? 23.568 14.024 12.927 1.00 36.00 211 ASP A O 1
ATOM 1703 N N . GLN A 1 212 ? 25.267 14.482 14.301 1.00 34.78 212 GLN A N 1
ATOM 1704 C CA . GLN A 1 212 ? 25.030 15.934 14.293 1.00 34.78 212 GLN A CA 1
ATOM 1705 C C . GLN A 1 212 ? 25.790 16.695 13.194 1.00 34.78 212 GLN A C 1
ATOM 1707 O O . GLN A 1 212 ? 25.455 17.853 12.946 1.00 34.78 212 GLN A O 1
ATOM 1712 N N . ARG A 1 213 ? 26.786 16.093 12.521 1.00 30.28 213 ARG A N 1
ATOM 1713 C CA . ARG A 1 213 ? 27.531 16.775 11.438 1.00 30.28 213 ARG A CA 1
ATOM 1714 C C . ARG A 1 213 ? 27.002 16.498 10.034 1.00 30.28 213 ARG A C 1
ATOM 1716 O O . ARG A 1 213 ? 27.314 17.271 9.137 1.00 30.28 213 ARG A O 1
ATOM 1723 N N . ASP A 1 214 ? 26.149 15.493 9.861 1.00 35.12 214 ASP A N 1
ATOM 1724 C CA . ASP A 1 214 ? 25.492 15.181 8.587 1.00 35.12 214 ASP A CA 1
ATOM 1725 C C . ASP A 1 214 ? 24.005 15.592 8.610 1.00 35.12 214 ASP A C 1
ATOM 1727 O O . ASP A 1 214 ? 23.089 14.797 8.391 1.00 35.12 214 ASP A O 1
ATOM 1731 N N . GLN A 1 215 ? 23.732 16.883 8.840 1.00 35.06 215 GLN A N 1
ATOM 1732 C CA . GLN A 1 215 ? 22.400 17.486 8.646 1.00 35.06 215 GLN A CA 1
ATOM 1733 C C . GLN A 1 215 ? 22.036 17.632 7.149 1.00 35.06 215 GLN A C 1
ATOM 1735 O O . GLN A 1 215 ? 21.634 18.695 6.683 1.00 35.06 215 GLN A O 1
ATOM 1740 N N . GLY A 1 216 ? 22.165 16.548 6.380 1.00 30.09 216 GLY A N 1
ATOM 1741 C CA . GLY A 1 216 ? 21.828 16.494 4.953 1.00 30.09 216 GLY A CA 1
ATOM 1742 C C . GLY A 1 216 ? 20.930 15.326 4.539 1.00 30.09 216 GLY A C 1
ATOM 1743 O O . GLY A 1 216 ? 20.377 15.347 3.440 1.00 30.09 216 GLY A O 1
ATOM 1744 N N . LYS A 1 217 ? 20.720 14.311 5.387 1.00 32.69 217 LYS A N 1
ATOM 1745 C CA . LYS A 1 217 ? 19.858 13.162 5.061 1.00 32.69 217 LYS A CA 1
ATOM 1746 C C . LYS A 1 217 ? 18.878 12.890 6.196 1.00 32.69 217 LYS A C 1
ATOM 1748 O O . LYS A 1 217 ? 19.253 12.499 7.291 1.00 32.69 217 LYS A O 1
ATOM 1753 N N . LYS A 1 218 ? 17.595 13.125 5.908 1.00 32.84 218 LYS A N 1
ATOM 1754 C CA . LYS A 1 218 ? 16.449 12.900 6.798 1.00 32.84 218 LYS A CA 1
ATOM 1755 C C . LYS A 1 218 ? 16.399 11.441 7.276 1.00 32.84 218 LYS A C 1
ATOM 1757 O O . LYS A 1 218 ? 15.808 10.598 6.603 1.00 32.84 218 LYS A O 1
ATOM 1762 N N . SER A 1 219 ? 16.947 11.164 8.457 1.00 29.41 219 SER A N 1
ATOM 1763 C CA . SER A 1 219 ? 16.551 10.009 9.267 1.00 29.41 219 SER A CA 1
ATOM 1764 C C . SER A 1 219 ? 15.072 10.152 9.619 1.00 29.41 219 SER A C 1
ATOM 1766 O O . SER A 1 219 ? 14.676 11.066 10.340 1.00 29.41 219 SER A O 1
ATOM 1768 N N . ARG A 1 220 ? 14.232 9.264 9.080 1.00 33.16 220 ARG A N 1
ATOM 1769 C CA . ARG A 1 220 ? 12.826 9.128 9.479 1.00 33.16 220 ARG A CA 1
ATOM 1770 C C . ARG A 1 220 ? 12.757 8.330 10.782 1.00 33.16 220 ARG A C 1
ATOM 1772 O O . ARG A 1 220 ? 12.389 7.162 10.774 1.00 33.16 220 ARG A O 1
ATOM 1779 N N . VAL A 1 221 ? 13.136 8.960 11.891 1.00 28.47 221 VAL A N 1
ATOM 1780 C CA . VAL A 1 221 ? 12.763 8.482 13.226 1.00 28.47 221 VAL A CA 1
ATOM 1781 C C . VAL A 1 221 ? 11.363 9.017 13.495 1.00 28.47 221 VAL A C 1
ATOM 1783 O O . VAL A 1 221 ? 11.182 10.211 13.721 1.00 28.47 221 VAL A O 1
ATOM 1786 N N . TRP A 1 222 ? 10.357 8.149 13.422 1.00 34.69 222 TRP A N 1
ATOM 1787 C CA . TRP A 1 222 ? 9.043 8.468 13.967 1.00 34.69 222 TRP A CA 1
ATOM 1788 C C . TRP A 1 222 ? 9.108 8.198 15.465 1.00 34.69 222 TRP A C 1
ATOM 1790 O O . TRP A 1 222 ? 9.018 7.054 15.902 1.00 34.69 222 TRP A O 1
ATOM 1800 N N . VAL A 1 223 ? 9.344 9.255 16.240 1.00 27.03 223 VAL A N 1
ATOM 1801 C CA . VAL A 1 223 ? 9.226 9.204 17.697 1.00 27.03 223 VAL A CA 1
ATOM 1802 C C . VAL A 1 223 ? 7.739 9.058 18.016 1.00 27.03 223 VAL A C 1
ATOM 1804 O O . VAL A 1 223 ? 6.965 9.996 17.831 1.00 27.03 223 VAL A O 1
ATOM 1807 N N . LEU A 1 224 ? 7.336 7.867 18.457 1.00 33.22 224 LEU A N 1
ATOM 1808 C CA . LEU A 1 224 ? 6.117 7.701 19.241 1.00 33.22 224 LEU A CA 1
ATOM 1809 C C . LEU A 1 224 ? 6.351 8.448 20.556 1.00 33.22 224 LEU A C 1
ATOM 1811 O O . LEU A 1 224 ? 7.230 8.077 21.329 1.00 33.22 224 LEU A O 1
ATOM 1815 N N . LEU A 1 225 ? 5.623 9.544 20.764 1.00 26.69 225 LEU A N 1
ATOM 1816 C CA . LEU A 1 225 ? 5.529 10.162 22.081 1.00 26.69 225 LEU A CA 1
ATOM 1817 C C . LEU A 1 225 ? 4.847 9.153 23.007 1.00 26.69 225 LEU A C 1
ATOM 1819 O O . LEU A 1 225 ? 3.740 8.701 22.709 1.00 26.69 225 LEU A O 1
ATOM 1823 N N . ASP A 1 226 ? 5.540 8.795 24.088 1.00 27.88 226 ASP A N 1
ATOM 1824 C CA . ASP A 1 226 ? 5.049 7.943 25.167 1.00 27.88 226 ASP A CA 1
ATOM 1825 C C . ASP A 1 226 ? 3.654 8.399 25.619 1.00 27.88 226 ASP A C 1
ATOM 1827 O O . ASP A 1 226 ? 3.482 9.486 26.174 1.00 27.88 226 ASP A O 1
ATOM 1831 N N . MET A 1 227 ? 2.649 7.549 25.411 1.00 29.00 227 MET A N 1
ATOM 1832 C CA . MET A 1 227 ? 1.418 7.607 26.190 1.00 29.00 227 MET A CA 1
ATOM 1833 C C . MET A 1 227 ? 1.661 6.776 27.447 1.00 29.00 227 MET A C 1
ATOM 1835 O O . MET A 1 227 ? 1.416 5.573 27.460 1.00 29.00 227 MET A O 1
ATOM 1839 N N . ASN A 1 228 ? 2.193 7.420 28.486 1.00 28.66 228 ASN A N 1
ATOM 1840 C CA . ASN A 1 228 ? 2.180 6.845 29.825 1.00 28.66 228 ASN A CA 1
ATOM 1841 C C . ASN A 1 228 ? 0.724 6.618 30.251 1.00 28.66 228 ASN A C 1
ATOM 1843 O O . ASN A 1 228 ? -0.079 7.554 30.280 1.00 28.66 228 ASN A O 1
ATOM 1847 N N . GLU A 1 229 ? 0.402 5.371 30.584 1.00 28.16 229 GLU A N 1
ATOM 1848 C CA . GLU A 1 229 ? -0.799 5.013 31.332 1.00 28.16 229 GLU A CA 1
ATOM 1849 C C . GLU A 1 229 ? -0.773 5.702 32.710 1.00 28.16 229 GLU A C 1
ATOM 1851 O O . GLU A 1 229 ? 0.269 5.702 33.371 1.00 28.16 229 GLU A O 1
ATOM 1856 N N . PRO A 1 230 ? -1.892 6.262 33.199 1.00 30.62 230 PRO A N 1
ATOM 1857 C CA . PRO A 1 230 ? -2.018 6.583 34.609 1.00 30.62 230 PRO A CA 1
ATOM 1858 C C . PRO A 1 230 ? -2.329 5.289 35.373 1.00 30.62 230 PRO A C 1
ATOM 1860 O O . PRO A 1 230 ? -3.437 4.757 35.302 1.00 30.62 230 PRO A O 1
ATOM 1863 N N . SER A 1 231 ? -1.342 4.776 36.105 1.00 33.28 231 SER A N 1
ATOM 1864 C CA . SER A 1 231 ? -1.573 3.834 37.200 1.00 33.28 231 SER A CA 1
ATOM 1865 C C . SER A 1 231 ? -2.381 4.529 38.302 1.00 33.28 231 SER A C 1
ATOM 1867 O O . SER A 1 231 ? -2.054 5.659 38.677 1.00 33.28 231 SER A O 1
ATOM 1869 N N . GLY A 1 232 ? -3.439 3.858 38.767 1.00 30.19 232 GLY A N 1
ATOM 1870 C CA . GLY A 1 232 ? -4.224 4.260 39.938 1.00 30.19 232 GLY A CA 1
ATOM 1871 C C . GLY A 1 232 ? -3.479 4.133 41.260 1.00 30.19 232 GLY A C 1
ATOM 1872 O O . GLY A 1 232 ? -2.312 3.681 41.259 1.00 30.19 232 GLY A O 1
#

Nearest PDB structures (foldseek):
  4nt5-assembly1_A-2  TM=5.243E-01  e=1.496E+00  Homo sapiens
  5bpu-assembly1_A  TM=2.952E-01  e=4.049E+00  Homo sapiens
  4my2-assembly1_A-2  TM=3.207E-01  e=5.052E+00  Escherichia coli O157:H7

pLDDT: mean 77.95, std 21.55, range [26.69, 96.69]

Foldseek 3Di:
DAKFKAWLPDRVQDDDPQFDTFIFIAAAQQADDVPLDDQPPLKAWAAPDKDKQKAKGWGNCCVPPPVPDTKMFIWIAIHRPHTHIDHPVRRRPRGTDDDPDGIDDPVVCVVCNVVHGDGLVPDPPLFFDWTKDWDADPPLSFFTNRQRIDIATHRDPQKDQPDKDWAWDWTQTSVRDIDTDIYIHRDGIGHDDPVVVVVVCVVDVCVVVVVVVCPPDDDPDPDDDDPDDDDD

Organism: Paramuricea clavata (NCBI:txid317549)

InterPro domains:
  IPR029034 Cystine-knot cytokine [G3DSA:2.10.90.10] (1-99)

Radius of gyration: 20.95 Å; Cα contacts (8 Å, |Δi|>4): 425; chains: 1; bounding box: 56×29×66 Å

Secondary structure (DSSP, 8-state):
-EEEEEESS-TT-PPPTTS---EEEEEE-----TTTS-TTS--EEEEEEEEEEEEEEE-SSHHHH-TT---EEEEEEEEEEEEEEE-HHHHHTTSB---S--EE-HHHHHHHGGGSPP-GGGSTTGGGSEEEEEEE-TTTTTB-TTTSEEEEEEEPTTEEEEEEEEEEEEEEBTTS-EEEEEEEEEEEEEE--HHHHHHHHHH-TTHHHHTTT-TTS---------------

Sequence (232 aa):
PQREVVSIYDDHFATLPSRPPYFIEVYRCAKVGVGECKPGQHTYPVPNKTEEIEIVVPDTTNKDRDSRNEKFYKYVVYNHTTCTCGNLKYRDSRLYKTITNNEVSEAYFKANFSKNPVNLMRVCNVCNSTQPRYQLHPDHSNANPQSKYLAYRQCLPGCVVVQNNTSYKQTSMTSDKVDNVLLTNDILCEAYDGAKTQQQVKNDPQRLKSDQRDQGKKSRVWVLLDMNEPSG

Mean predicted aligned error: 11.44 Å